Protein AF-A0A0G0RQK6-F1 (afdb_monomer)

Nearest PDB structures (foldseek):
  2o3i-assembly1_A  TM=7.882E-01  e=2.011E-19  Chromobacterium violaceum
  8cht-assembly4_D  TM=9.123E-01  e=1.025E+00  Homo sapiens
  7yny-assembly1_D  TM=4.576E-01  e=9.107E-01  Helicoverpa armigera nucleopolyhedrovirus
  3k5n-assembly1_A  TM=3.500E-01  e=6.015E-01  Escherichia coli
  3k5o-assembly1_A  TM=3.549E-01  e=6.382E-01  Escherichia coli K-12

Structure (mmCIF, N/CA/C/O backbone):
data_AF-A0A0G0RQK6-F1
#
_entry.id   AF-A0A0G0RQK6-F1
#
loop_
_atom_site.group_PDB
_atom_site.id
_atom_site.type_symbol
_atom_site.label_atom_id
_atom_site.label_alt_id
_atom_site.label_comp_id
_atom_site.label_asym_id
_atom_site.label_entity_id
_atom_site.label_seq_id
_atom_site.pdbx_PDB_ins_code
_atom_site.Cartn_x
_atom_site.Cartn_y
_atom_site.Cartn_z
_atom_site.occupancy
_atom_site.B_iso_or_equiv
_atom_site.auth_seq_id
_atom_site.auth_comp_id
_atom_site.auth_asym_id
_atom_site.auth_atom_id
_atom_site.pdbx_PDB_model_num
ATOM 1 N N . MET A 1 1 ? -1.648 -14.298 13.849 1.00 92.31 1 MET A N 1
ATOM 2 C CA . MET A 1 1 ? -0.199 -14.564 13.747 1.00 92.31 1 MET A CA 1
ATOM 3 C C . MET A 1 1 ? 0.581 -13.404 14.350 1.00 92.31 1 MET A C 1
ATOM 5 O O . MET A 1 1 ? 0.310 -12.261 14.011 1.00 92.31 1 MET A O 1
ATOM 9 N N . GLU A 1 2 ? 1.512 -13.675 15.263 1.00 94.88 2 GLU A N 1
ATOM 10 C CA . GLU A 1 2 ? 2.486 -12.667 15.710 1.00 94.88 2 GLU A CA 1
ATOM 11 C C . GLU A 1 2 ? 3.568 -12.489 14.637 1.00 94.88 2 GLU A C 1
ATOM 13 O O . GLU A 1 2 ? 4.073 -13.477 14.106 1.00 94.88 2 GLU A O 1
ATOM 18 N N . LEU A 1 3 ? 3.896 -11.242 14.298 1.00 96.00 3 LEU A N 1
ATOM 19 C CA . LEU A 1 3 ? 4.875 -10.914 13.265 1.00 96.00 3 LEU A CA 1
ATOM 20 C C . LEU A 1 3 ? 6.291 -10.898 13.843 1.00 96.00 3 LEU A C 1
ATOM 22 O O . LEU A 1 3 ? 6.604 -10.145 14.769 1.00 96.00 3 LEU A O 1
ATOM 26 N N . THR A 1 4 ? 7.175 -11.698 13.251 1.00 96.56 4 THR A N 1
ATOM 27 C CA . THR A 1 4 ? 8.600 -11.699 13.582 1.00 96.56 4 THR A CA 1
ATOM 28 C C . THR A 1 4 ? 9.336 -10.553 12.886 1.00 96.56 4 THR A C 1
ATOM 30 O O . THR A 1 4 ? 8.868 -9.965 11.909 1.00 96.56 4 THR A O 1
ATOM 33 N N . LYS A 1 5 ? 10.578 -10.288 13.307 1.00 95.88 5 LYS A N 1
ATOM 34 C CA . LYS A 1 5 ? 11.466 -9.345 12.604 1.00 95.88 5 LYS A CA 1
ATOM 35 C C . LYS A 1 5 ? 11.654 -9.688 11.125 1.00 95.88 5 LYS A C 1
ATOM 37 O O . LYS A 1 5 ? 11.818 -8.776 10.316 1.00 95.88 5 LYS A O 1
ATOM 42 N N . GLN A 1 6 ? 11.659 -10.976 10.775 1.00 96.94 6 GLN A N 1
ATOM 43 C CA . GLN A 1 6 ? 11.811 -11.413 9.388 1.00 96.94 6 GLN A CA 1
ATOM 44 C C . GLN A 1 6 ? 10.545 -11.169 8.575 1.00 96.94 6 GLN A C 1
ATOM 46 O O . GLN A 1 6 ? 10.660 -10.721 7.432 1.00 96.94 6 GLN A O 1
ATOM 51 N N . ASP A 1 7 ? 9.375 -11.379 9.183 1.00 97.69 7 ASP A N 1
ATOM 52 C CA . ASP A 1 7 ? 8.086 -11.072 8.560 1.00 97.69 7 ASP A CA 1
ATOM 53 C C . ASP A 1 7 ? 7.971 -9.577 8.298 1.00 97.69 7 ASP A C 1
ATOM 55 O O . ASP A 1 7 ? 7.599 -9.182 7.206 1.00 97.69 7 ASP A O 1
ATOM 59 N N . LEU A 1 8 ? 8.390 -8.729 9.241 1.00 97.19 8 LEU A N 1
ATOM 60 C CA . LEU A 1 8 ? 8.358 -7.272 9.076 1.00 97.19 8 LEU A CA 1
ATOM 61 C C . LEU A 1 8 ? 9.341 -6.763 8.015 1.00 97.19 8 LEU A C 1
ATOM 63 O O . LEU A 1 8 ? 9.044 -5.798 7.312 1.00 97.19 8 LEU A O 1
ATOM 67 N N . HIS A 1 9 ? 10.508 -7.397 7.868 1.00 97.38 9 HIS A N 1
ATOM 68 C CA . HIS A 1 9 ? 11.417 -7.095 6.759 1.00 97.38 9 HIS A CA 1
ATOM 69 C C . HIS A 1 9 ? 10.790 -7.474 5.413 1.00 97.38 9 HIS A C 1
ATOM 71 O O . HIS A 1 9 ? 10.839 -6.699 4.459 1.00 97.38 9 HIS A O 1
ATOM 77 N N . SER A 1 10 ? 10.204 -8.669 5.327 1.00 98.31 10 SER A N 1
ATOM 78 C CA . SER A 1 10 ? 9.517 -9.126 4.121 1.00 98.31 10 SER A CA 1
ATOM 79 C C . SER A 1 10 ? 8.296 -8.253 3.811 1.00 98.31 10 SER A C 1
ATOM 81 O O . SER A 1 10 ? 8.139 -7.800 2.685 1.00 98.31 10 SER A O 1
ATOM 83 N N . LEU A 1 11 ? 7.484 -7.909 4.808 1.00 98.38 11 LEU A N 1
ATOM 84 C CA . LEU A 1 11 ? 6.360 -6.990 4.664 1.00 98.38 11 LEU A CA 1
ATOM 85 C C . LEU A 1 11 ? 6.826 -5.646 4.101 1.00 98.38 11 LEU A C 1
ATOM 87 O O . LEU A 1 11 ? 6.231 -5.151 3.148 1.00 98.38 11 LEU A O 1
ATOM 91 N N . ALA A 1 12 ? 7.910 -5.076 4.639 1.00 97.75 12 ALA A N 1
ATOM 92 C CA . ALA A 1 12 ? 8.459 -3.819 4.144 1.00 97.75 12 ALA A CA 1
ATOM 93 C C . ALA A 1 12 ? 8.898 -3.915 2.674 1.00 97.75 12 ALA A C 1
ATOM 95 O O . ALA A 1 12 ? 8.596 -3.014 1.895 1.00 97.75 12 ALA A O 1
ATOM 96 N N . LEU A 1 13 ? 9.560 -5.004 2.271 1.00 97.88 13 LEU A N 1
ATOM 97 C CA . LEU A 1 13 ? 9.938 -5.233 0.874 1.00 97.88 13 LEU A CA 1
ATOM 98 C C . LEU A 1 13 ? 8.705 -5.357 -0.029 1.00 97.88 13 LEU A C 1
ATOM 100 O O . LEU A 1 13 ? 8.522 -4.560 -0.947 1.00 97.88 13 LEU A O 1
ATOM 104 N N . GLY A 1 14 ? 7.837 -6.336 0.228 1.00 98.38 14 GLY A N 1
ATOM 105 C CA . GLY A 1 14 ? 6.740 -6.635 -0.688 1.00 98.38 14 GLY A CA 1
ATOM 106 C C . GLY A 1 14 ? 5.698 -5.527 -0.759 1.00 98.38 14 GLY A C 1
ATOM 107 O O . GLY A 1 14 ? 5.263 -5.192 -1.858 1.00 98.38 14 GLY A O 1
ATOM 108 N N . SER A 1 15 ? 5.375 -4.874 0.362 1.00 98.06 15 SER A N 1
ATOM 109 C CA . SER A 1 15 ? 4.479 -3.708 0.341 1.00 98.06 15 SER A CA 1
ATOM 110 C C . SER A 1 15 ? 5.069 -2.536 -0.440 1.00 98.06 15 SER A C 1
ATOM 112 O O . SER A 1 15 ? 4.335 -1.819 -1.106 1.00 98.06 15 SER A O 1
ATOM 114 N N . THR A 1 16 ? 6.392 -2.326 -0.406 1.00 97.75 16 THR A N 1
ATOM 115 C CA . THR A 1 16 ? 7.036 -1.258 -1.196 1.00 97.75 16 THR A CA 1
ATOM 116 C C . THR A 1 16 ? 6.986 -1.571 -2.690 1.00 97.75 16 THR A C 1
ATOM 118 O O . THR A 1 16 ? 6.747 -0.670 -3.490 1.00 97.75 16 THR A O 1
ATOM 121 N N . LEU A 1 17 ? 7.129 -2.844 -3.077 1.00 98.44 17 LEU A N 1
ATOM 122 C CA . LEU A 1 17 ? 6.922 -3.263 -4.466 1.00 98.44 17 LEU A CA 1
ATOM 123 C C . LEU A 1 17 ? 5.472 -3.013 -4.910 1.00 98.44 17 LEU A C 1
ATOM 125 O O . LEU A 1 17 ? 5.238 -2.406 -5.955 1.00 98.44 17 LEU A O 1
ATOM 129 N N . LEU A 1 18 ? 4.504 -3.453 -4.102 1.00 98.31 18 LEU A N 1
ATOM 130 C CA . LEU A 1 18 ? 3.072 -3.351 -4.396 1.00 98.31 18 LEU A CA 1
ATOM 131 C C . LEU A 1 18 ? 2.519 -1.920 -4.318 1.00 98.31 18 LEU A C 1
ATOM 133 O O . LEU A 1 18 ? 1.500 -1.625 -4.937 1.00 98.31 18 LEU A O 1
ATOM 137 N N . ALA A 1 19 ? 3.204 -1.008 -3.628 1.00 96.69 19 ALA A N 1
ATOM 138 C CA . ALA A 1 19 ? 2.826 0.401 -3.556 1.00 96.69 19 ALA A CA 1
ATOM 139 C C . ALA A 1 19 ? 3.055 1.166 -4.874 1.00 96.69 19 ALA A C 1
ATOM 141 O O . ALA A 1 19 ? 2.710 2.339 -4.980 1.00 96.69 19 ALA A O 1
ATOM 142 N N . THR A 1 20 ? 3.618 0.541 -5.917 1.00 95.94 20 THR A N 1
ATOM 143 C CA . THR A 1 20 ? 3.761 1.151 -7.257 1.00 95.94 20 THR A CA 1
ATOM 144 C C . THR A 1 20 ? 4.470 2.510 -7.237 1.00 95.94 20 THR A C 1
ATOM 146 O O . THR A 1 20 ? 4.095 3.436 -7.947 1.00 95.94 20 THR A O 1
ATOM 149 N N . GLY A 1 21 ? 5.486 2.655 -6.386 1.00 92.44 21 GLY A N 1
ATOM 150 C CA . GLY A 1 21 ? 6.226 3.905 -6.217 1.00 92.44 21 GLY A CA 1
ATOM 151 C C . GLY A 1 21 ? 5.576 4.941 -5.290 1.00 92.44 21 GLY A C 1
ATOM 152 O O . GLY A 1 21 ? 6.200 5.979 -5.088 1.00 92.44 21 GLY A O 1
ATOM 153 N N . GLY A 1 22 ? 4.389 4.676 -4.735 1.00 91.44 22 GLY A N 1
ATOM 154 C CA . GLY A 1 22 ? 3.773 5.459 -3.659 1.00 91.44 22 GLY A CA 1
ATOM 155 C C . GLY A 1 22 ? 4.101 4.919 -2.258 1.00 91.44 22 GLY A C 1
ATOM 156 O O . GLY A 1 22 ? 4.960 4.047 -2.091 1.00 91.44 22 GLY A O 1
ATOM 157 N N . GLY A 1 23 ? 3.384 5.408 -1.242 1.00 89.94 23 GLY A N 1
ATOM 158 C CA . GLY A 1 23 ? 3.571 5.010 0.159 1.00 89.94 23 GLY A CA 1
ATOM 159 C C . GLY A 1 23 ? 4.898 5.486 0.771 1.00 89.94 23 GLY A C 1
ATOM 160 O O . GLY A 1 23 ? 5.391 6.571 0.467 1.00 89.94 23 GLY A O 1
ATOM 161 N N . PHE A 1 24 ? 5.470 4.693 1.685 1.00 90.38 24 PHE A N 1
ATOM 162 C CA . PHE A 1 24 ? 6.792 4.965 2.270 1.00 90.38 24 PHE A CA 1
ATOM 163 C C . PHE A 1 24 ? 7.917 4.190 1.560 1.00 90.38 24 PHE A C 1
ATOM 165 O O . PHE A 1 24 ? 7.745 2.994 1.297 1.00 90.38 24 PHE A O 1
ATOM 172 N N . PRO A 1 25 ? 9.101 4.807 1.351 1.00 92.75 25 PRO A N 1
ATOM 173 C CA . PRO A 1 25 ? 10.296 4.107 0.880 1.00 92.75 25 PRO A CA 1
ATOM 174 C C . PRO A 1 25 ? 10.721 2.959 1.800 1.00 92.75 25 PRO A C 1
ATOM 176 O O . PRO A 1 25 ? 10.567 3.053 3.026 1.00 92.75 25 PRO A O 1
ATOM 179 N N . PHE A 1 26 ? 11.323 1.917 1.215 1.00 94.56 26 PHE A N 1
ATOM 180 C CA . PHE A 1 26 ? 11.664 0.667 1.902 1.00 94.56 26 PHE A CA 1
ATOM 181 C C . PHE A 1 26 ? 12.439 0.886 3.206 1.00 94.56 26 PHE A C 1
ATOM 183 O O . PHE A 1 26 ? 12.000 0.403 4.245 1.00 94.56 26 PHE A O 1
ATOM 190 N N . GLU A 1 27 ? 13.539 1.644 3.185 1.00 93.25 27 GLU A N 1
ATOM 191 C CA . GLU A 1 27 ? 14.396 1.827 4.368 1.00 93.25 27 GLU A CA 1
ATOM 192 C C . GLU A 1 27 ? 13.642 2.492 5.527 1.00 93.25 27 GLU A C 1
ATOM 194 O O . GLU A 1 27 ? 13.649 2.004 6.659 1.00 93.25 27 GLU A O 1
ATOM 199 N N . SER A 1 28 ? 12.906 3.569 5.231 1.00 90.62 28 SER A N 1
ATOM 200 C CA . SER A 1 28 ? 12.100 4.280 6.232 1.00 90.62 28 SER A CA 1
ATOM 201 C C . SER A 1 28 ? 10.984 3.402 6.809 1.00 90.62 28 SER A C 1
ATOM 203 O O . SER A 1 28 ? 10.707 3.436 8.011 1.00 90.62 28 SER A O 1
ATOM 205 N N . LYS A 1 29 ? 10.369 2.569 5.961 1.00 91.62 29 LYS A N 1
ATOM 206 C CA . LYS A 1 29 ? 9.345 1.600 6.345 1.00 91.62 29 LYS A CA 1
ATOM 207 C C . LYS A 1 29 ? 9.926 0.512 7.237 1.00 91.62 29 LYS A C 1
ATOM 209 O O . LYS A 1 29 ? 9.445 0.279 8.343 1.00 91.62 29 LYS A O 1
ATOM 214 N N . HIS A 1 30 ? 11.007 -0.108 6.784 1.00 94.94 30 HIS A N 1
ATOM 215 C CA . HIS A 1 30 ? 11.666 -1.192 7.484 1.00 94.94 30 HIS A CA 1
ATOM 216 C C . HIS A 1 30 ? 12.155 -0.759 8.868 1.00 94.94 30 HIS A C 1
ATOM 218 O O . HIS A 1 30 ? 11.833 -1.423 9.856 1.00 94.94 30 HIS A O 1
ATOM 224 N N . GLN A 1 31 ? 12.863 0.372 8.964 1.00 93.19 31 GLN A N 1
ATOM 225 C CA . GLN A 1 31 ? 13.358 0.883 10.242 1.00 93.19 31 GLN A CA 1
ATOM 226 C C . GLN A 1 31 ? 12.217 1.071 11.248 1.00 93.19 31 GLN A C 1
ATOM 228 O O . GLN A 1 31 ? 12.315 0.613 12.389 1.00 93.19 31 GLN A O 1
ATOM 233 N N . LYS A 1 32 ? 11.119 1.700 10.817 1.00 91.50 32 LYS A N 1
ATOM 234 C CA . LYS A 1 32 ? 9.978 1.992 11.685 1.00 91.50 32 LYS A CA 1
ATOM 235 C C . LYS A 1 32 ? 9.287 0.722 12.184 1.00 91.50 32 LYS A C 1
ATOM 237 O O . LYS A 1 32 ? 9.045 0.597 13.384 1.00 91.50 32 LYS A O 1
ATOM 242 N N . LEU A 1 33 ? 9.028 -0.248 11.305 1.00 93.50 33 LEU A N 1
ATOM 243 C CA . LEU A 1 33 ? 8.436 -1.531 11.703 1.00 93.50 33 LEU A CA 1
ATOM 244 C C . LEU A 1 33 ? 9.333 -2.295 12.691 1.00 93.50 33 LEU A C 1
ATOM 246 O O . LEU A 1 33 ? 8.839 -2.866 13.664 1.00 93.50 33 LEU A O 1
ATOM 250 N N . GLN A 1 34 ? 10.656 -2.274 12.490 1.00 93.31 34 GLN A N 1
ATOM 251 C CA . GLN A 1 34 ? 11.601 -2.899 13.422 1.00 93.31 34 GLN A CA 1
ATOM 252 C C . GLN A 1 34 ? 11.629 -2.195 14.782 1.00 93.31 34 GLN A C 1
ATOM 254 O O . GLN A 1 34 ? 11.750 -2.858 15.810 1.00 93.31 34 GLN A O 1
ATOM 259 N N . GLU A 1 35 ? 11.530 -0.864 14.816 1.00 92.56 35 GLU A N 1
ATOM 260 C CA . GLU A 1 35 ? 11.423 -0.103 16.066 1.00 92.56 35 GLU A CA 1
ATOM 261 C C . GLU A 1 35 ? 10.156 -0.463 16.844 1.00 92.56 35 GLU A C 1
ATOM 263 O O . GLU A 1 35 ? 10.236 -0.711 18.048 1.00 92.56 35 GLU A O 1
ATOM 268 N N . LEU A 1 36 ? 9.017 -0.567 16.160 1.00 91.00 36 LEU A N 1
ATOM 269 C CA . LEU A 1 36 ? 7.743 -0.948 16.769 1.00 91.00 36 LEU A CA 1
ATOM 270 C C . LEU A 1 36 ? 7.789 -2.340 17.405 1.00 91.00 36 LEU A C 1
ATOM 272 O O . LEU A 1 36 ? 7.347 -2.519 18.542 1.00 91.00 36 LEU A O 1
ATOM 276 N N . ASN A 1 37 ? 8.393 -3.302 16.708 1.00 91.75 37 ASN A N 1
ATOM 277 C CA . ASN A 1 37 ? 8.490 -4.685 17.165 1.00 91.75 37 ASN A CA 1
ATOM 278 C C . ASN A 1 37 ? 9.485 -4.906 18.316 1.00 91.75 37 ASN A C 1
ATOM 280 O O . ASN A 1 37 ? 9.415 -5.925 18.994 1.00 91.75 37 ASN A O 1
ATOM 284 N N . LYS A 1 38 ? 10.407 -3.969 18.584 1.00 89.06 38 LYS A N 1
ATOM 285 C CA . LYS A 1 38 ? 11.311 -4.075 19.749 1.00 89.06 38 LYS A CA 1
ATOM 286 C C . LYS A 1 38 ? 10.563 -4.015 21.077 1.00 89.06 38 LYS A C 1
ATOM 288 O O . LYS A 1 38 ? 11.017 -4.618 22.043 1.00 89.06 38 LYS A O 1
ATOM 293 N N . ASN A 1 39 ? 9.468 -3.259 21.115 1.00 82.19 39 ASN A N 1
ATOM 294 C CA . ASN A 1 39 ? 8.760 -2.938 22.350 1.00 82.19 39 ASN A CA 1
ATOM 295 C C . ASN A 1 39 ? 7.362 -3.564 22.416 1.00 82.19 39 ASN A C 1
ATOM 297 O O . ASN A 1 39 ? 6.769 -3.556 23.489 1.00 82.19 39 ASN A O 1
ATOM 301 N N . ASN A 1 40 ? 6.836 -4.084 21.301 1.00 88.06 40 ASN A N 1
ATOM 302 C CA . ASN A 1 40 ? 5.470 -4.594 21.214 1.00 88.06 40 ASN A CA 1
ATOM 303 C C . ASN A 1 40 ? 5.384 -5.822 20.300 1.00 88.06 40 ASN A C 1
ATOM 305 O O . ASN A 1 40 ? 6.018 -5.867 19.24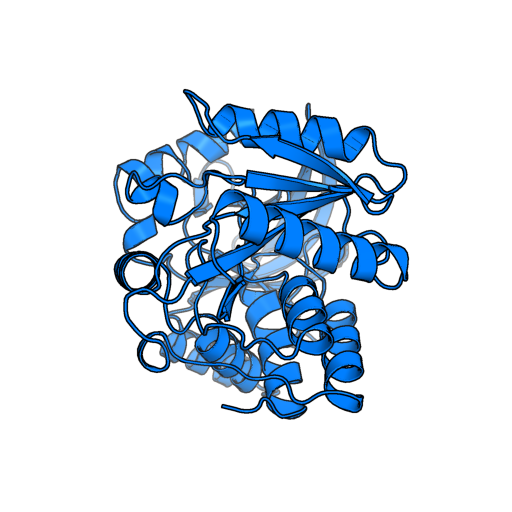1 1.00 88.06 40 ASN A O 1
ATOM 309 N N . SER A 1 41 ? 4.528 -6.772 20.668 1.00 89.38 41 SER A N 1
ATOM 310 C CA . SER A 1 41 ? 4.090 -7.833 19.762 1.00 89.38 41 SER A CA 1
ATOM 311 C C . SER A 1 41 ? 3.093 -7.249 18.762 1.00 89.38 41 SER A C 1
ATOM 313 O O . SER A 1 41 ? 2.100 -6.631 19.142 1.00 89.38 41 SER A O 1
ATOM 315 N N . LEU A 1 42 ? 3.381 -7.403 17.469 1.00 94.00 42 LEU A N 1
ATOM 316 C CA . LEU A 1 42 ? 2.494 -6.963 16.394 1.00 94.00 42 LEU A CA 1
ATOM 317 C C . LEU A 1 42 ? 1.726 -8.176 15.879 1.00 94.00 42 LEU A C 1
ATOM 319 O O . LEU A 1 42 ? 2.333 -9.180 15.505 1.00 94.00 42 LEU A O 1
ATOM 323 N N . HIS A 1 43 ? 0.401 -8.081 15.859 1.00 95.31 43 HIS A N 1
ATOM 324 C CA . HIS A 1 43 ? -0.467 -9.199 15.512 1.00 95.31 43 HIS A CA 1
ATOM 325 C C . HIS A 1 43 ? -1.216 -8.933 14.212 1.00 95.31 43 HIS A C 1
ATOM 327 O O . HIS A 1 43 ? -1.871 -7.904 14.061 1.00 95.31 43 HIS A O 1
ATOM 333 N N . LEU A 1 44 ? -1.136 -9.905 13.310 1.00 97.00 44 LEU A N 1
ATOM 334 C CA . LEU A 1 44 ? -1.928 -9.995 12.094 1.00 97.00 44 LEU A CA 1
ATOM 335 C C . LEU A 1 44 ? -3.050 -11.022 12.303 1.00 97.00 44 LEU A C 1
ATOM 337 O O . LEU A 1 44 ? -2.760 -12.138 12.737 1.00 97.00 44 LEU A O 1
ATOM 341 N N . ILE A 1 45 ? -4.304 -10.682 12.019 1.00 98.00 45 ILE A N 1
ATOM 342 C CA . ILE A 1 45 ? -5.460 -11.584 12.181 1.00 98.00 45 ILE A CA 1
ATOM 343 C C . ILE A 1 45 ? -6.222 -11.765 10.869 1.00 98.00 45 ILE A C 1
ATOM 345 O O . ILE A 1 45 ? -6.186 -10.903 9.993 1.00 98.00 45 ILE A O 1
ATOM 349 N N . SER A 1 46 ? -6.932 -12.881 10.740 1.00 96.88 46 SER A N 1
ATOM 350 C CA . SER A 1 46 ? -7.876 -13.126 9.652 1.00 96.88 46 SER A CA 1
ATOM 351 C C . SER A 1 46 ? -9.239 -12.505 9.966 1.00 96.88 46 SER A C 1
ATOM 353 O O . SER A 1 46 ? -9.606 -12.318 11.124 1.00 96.88 46 SER A O 1
ATOM 355 N N . THR A 1 47 ? -10.056 -12.271 8.936 1.00 93.44 47 THR A N 1
ATOM 356 C CA . THR A 1 47 ? -11.462 -11.857 9.115 1.00 93.44 47 THR A CA 1
ATOM 357 C C . THR A 1 47 ? -12.295 -12.870 9.900 1.00 93.44 47 THR A C 1
ATOM 359 O O . THR A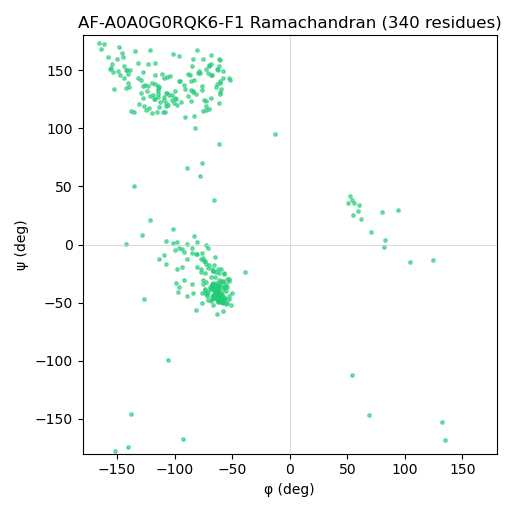 1 47 ? -13.326 -12.503 10.450 1.00 93.44 47 THR A O 1
ATOM 362 N N . ASN A 1 48 ? -11.862 -14.133 9.965 1.00 94.88 48 ASN A N 1
ATOM 363 C CA . ASN A 1 48 ? -12.536 -15.188 10.724 1.00 94.88 48 ASN A CA 1
ATOM 364 C C . ASN A 1 48 ? -12.201 -15.186 12.226 1.00 94.88 48 ASN A C 1
ATOM 366 O O . ASN A 1 48 ? -12.815 -15.947 12.968 1.00 94.88 48 ASN A O 1
ATOM 370 N N . ASP A 1 49 ? -11.242 -14.366 12.666 1.00 96.62 49 ASP A N 1
ATOM 371 C CA . ASP A 1 49 ? -10.838 -14.279 14.076 1.00 96.62 49 ASP A CA 1
ATOM 372 C C . ASP A 1 49 ? -11.734 -13.319 14.890 1.00 96.62 49 ASP A C 1
ATOM 374 O O . ASP A 1 49 ? -11.550 -13.178 16.098 1.00 96.62 49 ASP A O 1
ATOM 378 N N . LEU A 1 50 ? -12.693 -12.653 14.235 1.00 96.75 50 LEU A N 1
ATOM 379 C CA . LEU A 1 50 ? -13.614 -11.674 14.818 1.00 96.75 50 LEU A CA 1
ATOM 380 C C . LEU A 1 50 ? -15.072 -12.143 14.714 1.00 96.75 50 LEU A C 1
ATOM 382 O O . LEU A 1 50 ? -15.427 -12.930 13.835 1.00 96.75 50 LEU A O 1
ATOM 386 N N . CYS A 1 51 ? -15.923 -11.632 15.602 1.00 96.94 51 CYS A N 1
ATOM 387 C CA . CYS A 1 51 ? -17.369 -11.853 15.562 1.00 96.94 51 CYS A CA 1
ATOM 388 C C . CYS A 1 51 ? -18.019 -10.938 14.516 1.00 96.94 51 CYS A C 1
ATOM 390 O O . CYS A 1 51 ? -17.555 -9.822 14.331 1.00 96.94 51 CYS A O 1
ATOM 392 N N . ASP A 1 52 ? -19.121 -11.352 13.881 1.00 94.69 52 ASP A N 1
ATOM 393 C CA . ASP A 1 52 ? -19.717 -10.642 12.729 1.00 94.69 52 ASP A CA 1
ATOM 394 C C . ASP A 1 52 ? -20.009 -9.141 12.951 1.00 94.69 52 ASP A C 1
ATOM 396 O O . ASP A 1 52 ? -19.938 -8.362 11.994 1.00 94.69 52 ASP A O 1
ATOM 400 N N . ASP A 1 53 ? -20.297 -8.733 14.191 1.00 96.50 53 ASP A N 1
ATOM 401 C CA . ASP A 1 53 ? -20.602 -7.348 14.589 1.00 96.50 53 ASP A CA 1
ATOM 402 C C . ASP A 1 53 ? -19.403 -6.587 15.190 1.00 96.50 53 ASP A C 1
ATOM 404 O O . ASP A 1 53 ? -19.537 -5.427 15.589 1.00 96.50 53 ASP A O 1
ATOM 408 N N . ASP A 1 54 ? -18.224 -7.213 15.261 1.00 98.19 54 ASP A N 1
ATOM 409 C CA . ASP A 1 54 ? -16.992 -6.528 15.651 1.00 98.19 54 ASP A CA 1
ATOM 410 C C . ASP A 1 54 ? -16.647 -5.457 14.615 1.00 98.19 54 ASP A C 1
ATOM 412 O O . ASP A 1 54 ? -16.705 -5.687 13.403 1.00 98.19 54 ASP A O 1
ATOM 416 N N . LEU A 1 55 ? -16.267 -4.274 15.096 1.00 98.31 55 LEU A N 1
ATOM 417 C CA . LEU A 1 55 ? -15.982 -3.135 14.239 1.00 98.31 55 LEU A CA 1
ATOM 418 C C . LEU A 1 55 ? -14.510 -3.077 13.858 1.00 98.31 55 LEU A C 1
ATOM 420 O O . LEU A 1 55 ? -13.609 -3.209 14.688 1.00 98.31 55 LEU A O 1
ATOM 424 N N . VAL A 1 56 ? -14.274 -2.784 12.589 1.00 98.25 56 VAL A N 1
ATOM 425 C CA . VAL A 1 56 ? -12.956 -2.496 12.037 1.00 98.25 56 VAL A CA 1
ATOM 426 C C . VAL A 1 56 ? -12.900 -1.027 11.649 1.00 98.25 56 VAL A C 1
ATOM 428 O O . VAL A 1 56 ? -13.910 -0.460 11.239 1.00 98.25 56 VAL A O 1
ATOM 431 N N . CYS A 1 57 ? -11.729 -0.408 11.771 1.00 98.31 57 CYS A N 1
ATOM 432 C CA . CYS A 1 57 ? -11.483 0.942 11.269 1.00 98.31 57 CYS A CA 1
ATOM 433 C C . CYS A 1 57 ? -10.293 0.939 10.318 1.00 98.31 57 CYS A C 1
ATOM 435 O O . CYS A 1 57 ? -9.225 0.414 10.652 1.00 98.31 57 CYS A O 1
ATOM 437 N N . ALA A 1 58 ? -10.468 1.565 9.159 1.00 97.38 58 ALA A N 1
ATOM 438 C CA . ALA A 1 58 ? -9.369 1.841 8.259 1.00 97.38 58 ALA A CA 1
ATOM 439 C C . ALA A 1 58 ? -8.583 3.065 8.715 1.00 97.38 58 ALA A C 1
ATOM 441 O O . ALA A 1 58 ? -9.157 4.009 9.269 1.00 97.38 58 ALA A O 1
ATOM 442 N N . ILE A 1 59 ? -7.276 3.050 8.459 1.00 95.06 59 ILE A N 1
ATOM 443 C CA . ILE A 1 59 ? -6.407 4.206 8.683 1.00 95.06 59 ILE A CA 1
ATOM 444 C C . ILE A 1 59 ? -5.590 4.466 7.426 1.00 95.06 59 ILE A C 1
ATOM 446 O O . ILE A 1 59 ? -4.948 3.561 6.885 1.00 95.06 59 ILE A O 1
ATOM 450 N N . SER A 1 60 ? -5.593 5.720 6.994 1.00 91.31 60 SER A N 1
ATOM 451 C CA . SER A 1 60 ? -4.752 6.231 5.918 1.00 91.31 60 SER A CA 1
ATOM 452 C C . SER A 1 60 ? -4.245 7.638 6.248 1.00 91.31 60 SER A C 1
ATOM 454 O O . SER A 1 60 ? -4.424 8.151 7.359 1.00 91.31 60 SER A O 1
ATOM 456 N N . GLY A 1 61 ? -3.555 8.268 5.302 1.00 88.38 61 GLY A N 1
ATOM 457 C CA . GLY A 1 61 ? -3.085 9.636 5.456 1.00 88.38 61 GLY A CA 1
ATOM 458 C C . GLY A 1 61 ? -2.918 10.318 4.110 1.00 88.38 61 GLY A C 1
ATOM 459 O O . GLY A 1 61 ? -2.581 9.686 3.116 1.00 88.38 61 GLY A O 1
ATOM 460 N N . ILE A 1 62 ? -3.132 11.629 4.096 1.00 85.19 62 ILE A N 1
ATOM 461 C CA . ILE A 1 62 ? -2.844 12.485 2.946 1.00 85.19 62 ILE A CA 1
ATOM 462 C C . ILE A 1 62 ? -1.779 13.483 3.359 1.00 85.19 62 ILE A C 1
ATOM 464 O O . ILE A 1 62 ? -1.856 14.067 4.440 1.00 85.19 62 ILE A O 1
ATOM 468 N N . GLY A 1 63 ? -0.822 13.728 2.469 1.00 76.81 63 GLY A N 1
ATOM 469 C CA . GLY A 1 63 ? 0.175 14.771 2.647 1.00 76.81 63 GLY A CA 1
ATOM 470 C C . GLY A 1 63 ? 1.577 14.315 2.309 1.00 76.81 63 GLY A C 1
ATOM 471 O O . GLY A 1 63 ? 1.786 13.254 1.724 1.00 76.81 63 GLY A O 1
ATOM 472 N N . SER A 1 64 ? 2.555 15.137 2.681 1.00 63.66 64 SER A N 1
ATOM 473 C CA . SER A 1 64 ? 3.943 14.698 2.595 1.00 63.66 64 SER A CA 1
ATOM 474 C C . SER A 1 64 ? 4.184 13.587 3.618 1.00 63.66 64 SER A C 1
ATOM 476 O O . SER A 1 64 ? 3.634 13.632 4.721 1.00 63.66 64 SER A O 1
ATOM 478 N N . ALA A 1 65 ? 5.040 12.618 3.289 1.00 50.62 65 ALA A N 1
ATOM 479 C CA . ALA A 1 65 ? 5.571 11.616 4.219 1.00 50.62 65 ALA A CA 1
ATOM 480 C C . ALA A 1 65 ? 6.481 12.252 5.305 1.00 50.62 65 ALA A C 1
ATOM 482 O O . ALA A 1 65 ? 7.540 11.727 5.646 1.00 50.62 65 ALA A O 1
ATOM 483 N N . GLY A 1 66 ? 6.110 13.441 5.791 1.00 46.84 66 GLY A N 1
ATOM 484 C CA . GLY A 1 66 ? 6.810 14.234 6.779 1.00 46.84 66 GLY A CA 1
ATOM 485 C C . GLY A 1 66 ? 6.935 13.468 8.088 1.00 46.84 66 GLY A C 1
ATOM 486 O O . GLY A 1 66 ? 5.974 12.878 8.572 1.00 46.84 66 GLY A O 1
ATOM 487 N N . ASN A 1 67 ? 8.163 13.473 8.600 1.00 51.44 67 ASN A N 1
ATOM 488 C CA . ASN A 1 67 ? 8.672 12.825 9.803 1.00 51.44 67 ASN A CA 1
ATOM 489 C C . ASN A 1 67 ? 7.598 12.269 10.771 1.00 51.44 67 ASN A C 1
ATOM 491 O O . ASN A 1 67 ? 7.102 12.980 11.644 1.00 51.44 67 ASN A O 1
ATOM 495 N N . THR A 1 68 ? 7.278 10.976 10.644 1.00 53.75 68 THR A N 1
ATOM 496 C CA . THR A 1 68 ? 6.319 10.257 11.511 1.00 53.75 68 THR A CA 1
ATOM 497 C C . THR A 1 68 ? 6.868 9.981 12.919 1.00 53.75 68 THR A C 1
ATOM 499 O O . THR A 1 68 ? 6.177 9.414 13.762 1.00 53.75 68 THR A O 1
ATOM 502 N N . GLN A 1 69 ? 8.110 10.385 13.212 1.00 53.50 69 GLN A N 1
ATOM 503 C CA . GLN A 1 69 ? 8.733 10.276 14.533 1.00 53.50 69 GLN A CA 1
ATOM 504 C C . GLN A 1 69 ? 8.450 11.522 15.388 1.00 53.50 69 GLN A C 1
ATOM 506 O O . GLN A 1 69 ? 9.351 12.295 15.712 1.00 53.50 69 GLN A O 1
ATOM 511 N N . ASN A 1 70 ? 7.186 11.743 15.751 1.00 66.44 70 ASN A N 1
ATOM 512 C CA . ASN A 1 70 ? 6.789 12.848 16.627 1.00 66.44 70 ASN A CA 1
ATOM 513 C C . ASN A 1 70 ? 5.709 12.382 17.617 1.00 66.44 70 ASN A C 1
ATOM 515 O O . ASN A 1 70 ? 4.750 11.746 17.205 1.00 66.44 70 ASN A O 1
ATOM 519 N N . LEU A 1 71 ? 5.819 12.736 18.905 1.00 62.59 71 LEU A N 1
ATOM 520 C CA . LEU A 1 71 ? 4.795 12.462 19.934 1.00 62.59 71 LEU A CA 1
ATOM 521 C C . LEU A 1 71 ? 3.397 12.956 19.529 1.00 62.59 71 LEU A C 1
ATOM 523 O O . LEU A 1 71 ? 2.383 12.358 19.886 1.00 62.59 71 LEU A O 1
ATOM 527 N N . ASN A 1 72 ? 3.355 14.034 18.753 1.00 78.00 72 ASN A N 1
ATOM 528 C CA . ASN A 1 72 ? 2.140 14.587 18.171 1.00 78.00 72 ASN A CA 1
ATOM 529 C C . ASN A 1 72 ? 1.428 13.603 17.221 1.00 78.00 72 ASN A C 1
ATOM 531 O O . ASN A 1 72 ? 0.204 13.618 17.117 1.00 78.00 72 ASN A O 1
ATOM 535 N N . PHE A 1 73 ? 2.180 12.722 16.558 1.00 84.81 73 PHE A N 1
ATOM 536 C CA . PHE A 1 73 ? 1.649 11.688 15.671 1.00 84.81 73 PHE A CA 1
ATOM 537 C C . PHE A 1 73 ? 0.870 10.625 16.451 1.00 84.81 73 PHE A C 1
ATOM 539 O O . PHE A 1 73 ? -0.286 10.355 16.132 1.00 84.81 73 PHE A O 1
ATOM 546 N N . ASP A 1 74 ? 1.453 10.101 17.531 1.00 89.12 74 ASP A N 1
ATOM 547 C CA . ASP A 1 74 ? 0.804 9.111 18.400 1.00 89.12 74 ASP A CA 1
ATOM 548 C C . ASP A 1 74 ? -0.494 9.663 19.003 1.00 89.12 74 ASP A C 1
ATOM 550 O O . ASP A 1 74 ? -1.527 8.991 19.023 1.00 89.12 74 ASP A O 1
ATOM 554 N N . GLN A 1 75 ? -0.459 10.914 19.475 1.00 91.50 75 GLN A N 1
ATOM 555 C CA . GLN A 1 75 ? -1.637 11.579 20.034 1.00 91.50 75 GLN A CA 1
ATOM 556 C C . GLN A 1 75 ? -2.735 11.765 18.986 1.00 91.50 75 GLN A C 1
ATOM 558 O O . GLN A 1 75 ? -3.902 11.510 19.286 1.00 91.50 75 GLN A O 1
ATOM 563 N N . ALA A 1 76 ? -2.373 12.162 17.763 1.00 92.88 76 ALA A N 1
ATOM 564 C CA . ALA A 1 76 ? -3.317 12.305 16.662 1.00 92.88 76 ALA A CA 1
ATOM 565 C C . ALA A 1 76 ? -3.950 10.959 16.273 1.00 92.88 76 ALA A C 1
ATOM 567 O O . ALA A 1 76 ? -5.164 10.894 16.071 1.00 92.88 76 ALA A O 1
ATOM 568 N N . LEU A 1 77 ? -3.166 9.874 16.246 1.00 94.12 77 LEU A N 1
ATOM 569 C CA . LEU A 1 77 ? -3.689 8.538 15.960 1.00 94.12 77 LEU A CA 1
ATOM 570 C C . LEU A 1 77 ? -4.710 8.080 17.014 1.00 94.12 77 LEU A C 1
ATOM 572 O O . LEU A 1 77 ? -5.809 7.636 16.682 1.00 94.12 77 LEU A O 1
ATOM 576 N N . ILE A 1 78 ? -4.368 8.223 18.297 1.00 95.62 78 ILE A N 1
ATOM 577 C CA . ILE A 1 78 ? -5.256 7.843 19.404 1.00 95.62 78 ILE A CA 1
ATOM 578 C C . ILE A 1 78 ? -6.517 8.717 19.414 1.00 95.62 78 ILE A C 1
ATOM 580 O O . ILE A 1 78 ? -7.612 8.212 19.668 1.00 95.62 78 ILE A O 1
ATOM 584 N N . ALA A 1 79 ? -6.380 10.020 19.149 1.00 96.00 79 ALA A N 1
ATOM 585 C CA . ALA A 1 79 ? -7.511 10.939 19.077 1.00 96.00 79 ALA A CA 1
ATOM 586 C C . ALA A 1 79 ? -8.482 10.546 17.957 1.00 96.00 79 ALA A C 1
ATOM 588 O O . ALA A 1 79 ? -9.678 10.438 18.215 1.00 96.00 79 ALA A O 1
ATOM 589 N N . GLY A 1 80 ? -7.976 10.254 16.756 1.00 96.94 80 GLY A N 1
ATOM 590 C CA . GLY A 1 80 ? -8.813 9.872 15.620 1.00 96.94 80 GLY A CA 1
ATOM 591 C C . GLY A 1 80 ? -9.598 8.589 15.852 1.00 96.94 80 GLY A C 1
ATOM 592 O O . GLY A 1 80 ? -10.808 8.572 15.624 1.00 96.94 80 GLY A O 1
ATOM 593 N N . LEU A 1 81 ? -8.958 7.555 16.410 1.00 97.75 81 LEU A N 1
ATOM 594 C CA . LEU A 1 81 ? -9.658 6.315 16.748 1.00 97.75 81 LEU A CA 1
ATOM 595 C C . LEU A 1 81 ? -10.726 6.538 17.825 1.00 97.75 81 LEU A C 1
ATOM 597 O O . LEU A 1 81 ? -11.844 6.047 17.694 1.00 97.75 81 LEU A O 1
ATOM 601 N N . LYS A 1 82 ? -10.421 7.320 18.870 1.00 97.62 82 LYS A N 1
ATOM 602 C CA . LYS A 1 82 ? -11.403 7.660 19.913 1.00 97.62 82 LYS A CA 1
ATOM 603 C C . LYS A 1 82 ? -12.589 8.441 19.354 1.00 97.62 82 LYS A C 1
ATOM 605 O O . LYS A 1 82 ? -13.722 8.161 19.735 1.00 97.62 82 LYS A O 1
ATOM 610 N N . THR A 1 83 ? -12.346 9.396 18.459 1.00 98.06 83 THR A N 1
ATOM 611 C CA . THR A 1 83 ? -13.418 10.135 17.786 1.00 98.06 83 THR A CA 1
ATOM 612 C C . THR A 1 83 ? -14.268 9.199 16.934 1.00 98.06 83 THR A C 1
ATOM 614 O O . THR A 1 83 ? -15.488 9.247 17.046 1.00 98.06 83 THR A O 1
ATOM 617 N N . MET A 1 84 ? -13.649 8.306 16.155 1.00 98.25 84 MET A N 1
ATOM 618 C CA . MET A 1 84 ? -14.371 7.300 15.370 1.00 98.25 84 MET A CA 1
ATOM 619 C C . MET A 1 84 ? -15.251 6.413 16.263 1.00 98.25 84 MET A C 1
ATOM 621 O O . MET A 1 84 ? -16.446 6.287 16.019 1.00 98.25 84 MET A O 1
ATOM 625 N N . GLN A 1 85 ? -14.701 5.870 17.352 1.00 98.19 85 GLN A N 1
ATOM 626 C CA . GLN A 1 85 ? -15.464 5.077 18.324 1.00 98.19 85 GLN A CA 1
ATOM 627 C C . GLN A 1 85 ? -16.633 5.857 18.936 1.00 98.19 85 GLN A C 1
ATOM 629 O O . GLN A 1 85 ? -17.713 5.305 19.129 1.00 98.19 85 GLN A O 1
ATOM 634 N N . GLY A 1 86 ? -16.438 7.148 19.225 1.00 98.00 86 GLY A N 1
ATOM 635 C CA . GLY A 1 86 ? -17.496 8.022 19.730 1.00 98.00 86 GLY A CA 1
ATOM 636 C C . GLY A 1 86 ? -18.639 8.220 18.732 1.00 98.00 86 GLY A C 1
ATOM 637 O O . GLY A 1 86 ? -19.796 8.221 19.141 1.00 98.00 86 GLY A O 1
ATOM 638 N N . LEU A 1 87 ? -18.327 8.342 17.438 1.00 97.56 87 LEU A N 1
ATOM 639 C CA . LEU A 1 87 ? -19.326 8.454 16.368 1.00 97.56 87 LEU A CA 1
ATOM 640 C C . LEU A 1 87 ? -20.097 7.146 16.157 1.00 97.56 87 LEU A C 1
ATOM 642 O O . LEU A 1 87 ? -21.299 7.179 15.915 1.00 97.56 87 LEU A O 1
ATOM 646 N N . LEU A 1 88 ? -19.412 6.005 16.262 1.00 96.88 88 LEU A N 1
ATOM 647 C CA . LEU A 1 88 ? -20.013 4.680 16.079 1.00 96.88 88 LEU A CA 1
ATOM 648 C C . LEU A 1 88 ? -20.754 4.181 17.329 1.00 96.88 88 LEU A C 1
ATOM 650 O O . LEU A 1 88 ? -21.577 3.276 17.234 1.00 96.88 88 LEU A O 1
ATOM 654 N N . GLY A 1 89 ? -20.462 4.741 18.507 1.00 97.62 89 GLY A N 1
ATOM 655 C CA . GLY A 1 89 ? -21.030 4.298 19.783 1.00 97.62 89 GLY A CA 1
ATOM 656 C C . GLY A 1 89 ? -20.512 2.935 20.266 1.00 97.62 89 GLY A C 1
ATOM 657 O O . GLY A 1 89 ? -21.051 2.386 21.226 1.00 97.62 89 GLY A O 1
ATOM 658 N N . GLN A 1 90 ? -19.471 2.393 19.630 1.00 97.25 90 GLN A N 1
ATOM 659 C CA . GLN A 1 90 ? -18.879 1.087 19.923 1.00 97.25 90 GLN A CA 1
ATOM 660 C C . GLN A 1 90 ? -17.356 1.149 19.740 1.00 97.25 90 GLN A C 1
ATOM 662 O O . GLN A 1 90 ? -16.823 1.977 18.999 1.00 97.25 90 GLN A O 1
ATOM 667 N N . ASN A 1 91 ? -16.639 0.284 20.458 1.00 98.12 91 ASN A N 1
ATOM 668 C CA . ASN A 1 91 ? -15.189 0.179 20.336 1.00 98.12 91 ASN A CA 1
ATOM 669 C C . ASN A 1 91 ? -14.789 -0.453 18.998 1.00 98.12 91 ASN A C 1
ATOM 671 O O . ASN A 1 91 ? -15.481 -1.332 18.498 1.00 98.12 91 ASN A O 1
ATOM 675 N N . ILE A 1 92 ? -13.644 -0.030 18.459 1.00 98.50 92 ILE A N 1
ATOM 676 C CA . ILE A 1 92 ? -13.018 -0.694 17.317 1.00 98.50 92 ILE A CA 1
ATOM 677 C C . ILE A 1 92 ? -12.242 -1.907 17.833 1.00 98.50 92 ILE A C 1
ATOM 679 O O . ILE A 1 92 ? -11.447 -1.791 18.767 1.00 98.50 92 ILE A O 1
ATOM 683 N N . ASN A 1 93 ? -12.476 -3.061 17.218 1.00 98.31 93 ASN A N 1
ATOM 684 C CA . ASN A 1 93 ? -11.887 -4.344 17.582 1.00 98.31 93 ASN A CA 1
ATOM 685 C C . ASN A 1 93 ? -10.592 -4.637 16.812 1.00 98.31 93 ASN A C 1
ATOM 687 O O . ASN A 1 93 ? -9.713 -5.313 17.340 1.00 98.31 93 ASN A O 1
ATOM 691 N N . ALA A 1 94 ? -10.466 -4.143 15.577 1.00 98.31 94 ALA A N 1
ATOM 692 C CA . ALA A 1 94 ? -9.283 -4.336 14.741 1.00 98.31 94 ALA A CA 1
ATOM 693 C C . ALA A 1 94 ? -9.058 -3.163 13.781 1.00 98.31 94 ALA A C 1
ATOM 695 O O . ALA A 1 94 ? -9.972 -2.398 13.468 1.00 98.31 94 ALA A O 1
ATOM 696 N N . LEU A 1 95 ? -7.829 -3.033 13.291 1.00 98.50 95 LEU A N 1
ATOM 697 C CA . LEU A 1 95 ? -7.456 -2.013 12.313 1.00 98.50 95 LEU A CA 1
ATOM 698 C C . LEU A 1 95 ? -7.249 -2.651 10.934 1.00 98.50 95 LEU A C 1
ATOM 700 O O . LEU A 1 95 ? -6.706 -3.749 10.851 1.00 98.50 95 LEU A O 1
ATOM 704 N N . ILE A 1 96 ? -7.616 -1.956 9.856 1.00 98.00 96 ILE A N 1
ATOM 705 C CA . ILE A 1 96 ? -7.324 -2.366 8.470 1.00 98.00 96 ILE A CA 1
ATOM 706 C C . ILE A 1 96 ? -6.543 -1.262 7.726 1.00 98.00 96 ILE A C 1
ATOM 708 O O . ILE A 1 96 ? -6.845 -0.080 7.880 1.00 98.00 96 ILE A O 1
ATOM 712 N N . PRO A 1 97 ? -5.500 -1.586 6.948 1.00 96.62 97 PRO A N 1
ATOM 713 C CA . PRO A 1 97 ? -4.852 -0.610 6.079 1.00 96.62 97 PRO A CA 1
ATOM 714 C C . PRO A 1 97 ? -5.838 -0.020 5.063 1.00 96.62 97 PRO A C 1
ATOM 716 O O . PRO A 1 97 ? -6.561 -0.762 4.397 1.00 96.62 97 PRO A O 1
ATOM 719 N N . GLY A 1 98 ? -5.835 1.307 4.899 1.00 95.62 98 GLY A N 1
ATOM 720 C CA . GLY A 1 98 ? -6.550 1.942 3.783 1.00 95.62 98 GLY A CA 1
ATOM 721 C C . GLY A 1 98 ? -5.928 1.622 2.417 1.00 95.62 98 GLY A C 1
ATOM 722 O O . GLY A 1 98 ? -6.582 1.712 1.391 1.00 95.62 98 GLY A O 1
ATOM 723 N N . GLU A 1 99 ? -4.658 1.223 2.397 1.00 96.12 99 GLU A N 1
ATOM 724 C CA . GLU A 1 99 ? -3.941 0.781 1.204 1.00 96.12 99 GLU A CA 1
ATOM 725 C C . GLU A 1 99 ? -2.658 0.034 1.596 1.00 96.12 99 GLU A C 1
ATOM 727 O O . GLU A 1 99 ? -2.221 0.091 2.752 1.00 96.12 99 GLU A O 1
ATOM 732 N N . ILE A 1 100 ? -2.027 -0.632 0.626 1.00 97.19 100 ILE A N 1
ATOM 733 C CA . ILE A 1 100 ? -0.682 -1.200 0.787 1.00 97.19 100 ILE A CA 1
ATOM 734 C C . ILE A 1 100 ? 0.367 -0.133 0.472 1.00 97.19 100 ILE A C 1
ATOM 736 O O . ILE A 1 100 ? 0.308 0.526 -0.561 1.00 97.19 100 ILE A O 1
ATOM 740 N N . GLY A 1 101 ? 1.369 -0.004 1.339 1.00 93.44 101 GLY A N 1
ATOM 741 C CA . GLY A 1 101 ? 2.466 0.956 1.225 1.00 93.44 101 GLY A CA 1
ATOM 742 C C . GLY A 1 101 ? 2.638 1.865 2.443 1.00 93.44 101 GLY A C 1
ATOM 743 O O . GLY A 1 101 ? 3.686 2.509 2.565 1.00 93.44 101 GLY A O 1
ATOM 744 N N . ILE A 1 102 ? 1.651 1.901 3.345 1.00 89.88 102 ILE A N 1
ATOM 745 C CA . ILE A 1 102 ? 1.576 2.817 4.498 1.00 89.88 102 ILE A CA 1
ATOM 746 C C . ILE A 1 102 ? 1.499 2.100 5.856 1.00 89.88 102 ILE A C 1
ATOM 748 O O . ILE A 1 102 ? 1.087 2.686 6.859 1.00 89.88 102 ILE A O 1
ATOM 752 N N . GLU A 1 103 ? 1.932 0.840 5.915 1.00 89.88 103 GLU A N 1
ATOM 753 C CA . GLU A 1 103 ? 1.753 -0.074 7.053 1.00 89.88 103 GLU A CA 1
ATOM 754 C C . GLU A 1 103 ? 2.278 0.499 8.379 1.00 89.88 103 GLU A C 1
ATOM 756 O O . GLU A 1 103 ? 1.738 0.226 9.449 1.00 89.88 103 GLU A O 1
ATOM 761 N N . ASN A 1 104 ? 3.306 1.348 8.322 1.00 90.88 104 ASN A N 1
ATOM 762 C CA . ASN A 1 104 ? 3.844 2.052 9.485 1.00 90.88 104 ASN A CA 1
ATOM 763 C C . ASN A 1 104 ? 2.771 2.765 10.316 1.00 90.88 104 ASN A C 1
ATOM 765 O O . ASN A 1 104 ? 2.839 2.732 11.541 1.00 90.88 104 ASN A O 1
ATOM 769 N N . ILE A 1 105 ? 1.807 3.425 9.664 1.00 91.56 105 ILE A N 1
ATOM 770 C CA . ILE A 1 105 ? 0.783 4.232 10.344 1.00 91.56 105 ILE A CA 1
ATOM 771 C C . ILE A 1 105 ? -0.123 3.324 11.174 1.00 91.56 105 ILE A C 1
ATOM 773 O O . ILE A 1 105 ? -0.400 3.599 12.341 1.00 91.56 105 ILE A O 1
ATOM 777 N N . ILE A 1 106 ? -0.559 2.218 10.573 1.00 93.50 106 ILE A N 1
ATOM 778 C CA . ILE A 1 106 ? -1.480 1.294 11.222 1.00 93.50 106 ILE A CA 1
ATOM 779 C C . ILE A 1 106 ? -0.795 0.479 12.317 1.00 93.50 106 ILE A C 1
ATOM 781 O O . ILE A 1 106 ? -1.350 0.349 13.407 1.00 93.50 106 ILE A O 1
ATOM 785 N N . PHE A 1 107 ? 0.431 0.001 12.080 1.00 95.06 107 PHE A N 1
ATOM 786 C CA . PHE A 1 107 ? 1.183 -0.723 13.102 1.00 95.06 107 PHE A CA 1
ATOM 787 C C . PHE A 1 107 ? 1.612 0.182 14.259 1.00 95.06 107 PHE A C 1
ATOM 789 O O . PHE A 1 107 ? 1.706 -0.308 15.384 1.00 95.06 107 PHE A O 1
ATOM 796 N N . GLU A 1 108 ? 1.815 1.487 14.032 1.00 93.94 108 GLU A N 1
ATOM 797 C CA . GLU A 1 108 ? 2.027 2.439 15.127 1.00 93.94 108 GLU A CA 1
ATOM 798 C C . GLU A 1 108 ? 0.833 2.407 16.079 1.00 93.94 108 GLU A C 1
ATOM 800 O O . GLU A 1 108 ? 1.004 2.083 17.254 1.00 93.94 108 GLU A O 1
ATOM 805 N N . LEU A 1 109 ? -0.383 2.659 15.583 1.00 94.38 109 LEU A N 1
ATOM 806 C CA . LEU A 1 109 ? -1.563 2.687 16.446 1.00 94.38 109 LEU A CA 1
ATOM 807 C C . LEU A 1 109 ? -1.857 1.321 17.074 1.00 94.38 109 LEU A C 1
ATOM 809 O O . LEU A 1 109 ? -2.140 1.252 18.273 1.00 94.38 109 LEU A O 1
ATOM 813 N N . ALA A 1 110 ? -1.741 0.247 16.288 1.00 95.12 110 ALA A N 1
ATOM 814 C CA . ALA A 1 110 ? -1.896 -1.126 16.758 1.00 95.12 110 ALA A CA 1
ATOM 815 C C . ALA A 1 110 ? -0.993 -1.403 17.966 1.00 95.12 110 ALA A C 1
ATOM 817 O O . ALA A 1 110 ? -1.463 -1.888 18.993 1.00 95.12 110 ALA A O 1
ATOM 818 N N . SER A 1 111 ? 0.282 -1.008 17.882 1.00 93.75 111 SER A N 1
ATOM 819 C CA . SER A 1 111 ? 1.248 -1.200 18.965 1.00 93.75 111 SER A CA 1
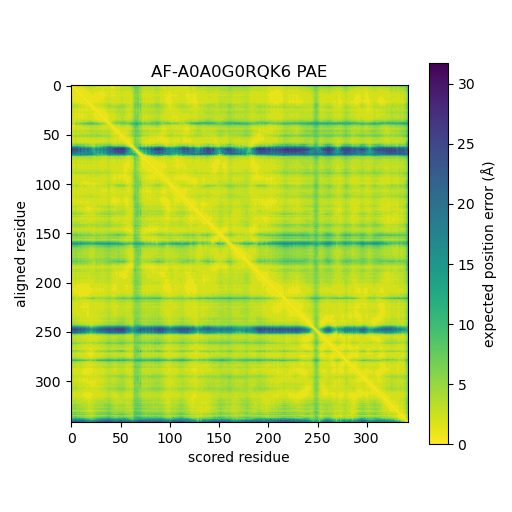ATOM 820 C C . SER A 1 111 ? 0.900 -0.412 20.233 1.00 93.75 111 SER A C 1
ATOM 822 O O . SER A 1 111 ? 1.102 -0.907 21.337 1.00 93.75 111 SER A O 1
ATOM 824 N N . LYS A 1 112 ? 0.344 0.802 20.100 1.00 91.94 112 LYS A N 1
ATOM 825 C CA . LYS A 1 112 ? 0.026 1.679 21.243 1.00 91.94 112 LYS A CA 1
ATOM 826 C C . LYS A 1 112 ? -1.212 1.233 22.001 1.00 91.94 112 LYS A C 1
ATOM 828 O O . LYS A 1 112 ? -1.295 1.451 23.207 1.00 91.94 112 LYS A O 1
ATOM 833 N N . LEU A 1 113 ? -2.186 0.674 21.288 1.00 93.81 113 LEU A N 1
ATOM 834 C CA . LEU A 1 113 ? -3.483 0.292 21.845 1.00 93.81 113 LEU A CA 1
ATOM 835 C C . LEU A 1 113 ? -3.659 -1.221 21.982 1.00 93.81 113 LEU A C 1
ATOM 837 O O . LEU A 1 113 ? -4.719 -1.660 22.417 1.00 93.81 113 LEU A O 1
ATOM 841 N N . ASN A 1 114 ? -2.628 -2.003 21.644 1.00 93.06 114 ASN A N 1
ATOM 842 C CA . ASN A 1 114 ? -2.670 -3.462 21.619 1.00 93.06 114 ASN A CA 1
ATOM 843 C C . ASN A 1 114 ? -3.855 -3.994 20.787 1.00 93.06 114 ASN A C 1
ATOM 845 O O . ASN A 1 114 ? -4.557 -4.919 21.195 1.00 93.06 114 ASN A O 1
ATOM 849 N N . LEU A 1 115 ? -4.097 -3.358 19.636 1.00 96.69 115 LEU A N 1
ATOM 850 C CA . LEU A 1 115 ? -5.127 -3.767 18.685 1.00 96.69 115 LEU A CA 1
ATOM 851 C C . LEU A 1 115 ? -4.511 -4.653 17.599 1.00 96.69 115 LEU A C 1
ATOM 853 O O . LEU A 1 115 ? -3.407 -4.363 17.133 1.00 96.69 115 LEU A O 1
ATOM 857 N N . PRO A 1 116 ? -5.208 -5.708 17.155 1.00 97.25 116 PRO A N 1
ATOM 858 C CA . PRO A 1 116 ? -4.760 -6.499 16.023 1.00 97.25 116 PRO A CA 1
ATOM 859 C C . PRO A 1 116 ? -4.944 -5.734 14.704 1.00 97.25 116 PRO A C 1
ATOM 861 O O . PRO A 1 116 ? -5.854 -4.912 14.552 1.00 97.25 116 PRO A O 1
ATOM 864 N N . VAL A 1 117 ? -4.090 -6.043 13.729 1.00 98.19 117 VAL A N 1
ATOM 865 C CA . VAL A 1 117 ? -4.225 -5.586 12.342 1.00 98.19 117 VAL A CA 1
ATOM 866 C C . VAL A 1 117 ? -4.833 -6.715 11.519 1.00 98.19 117 VAL A C 1
ATOM 868 O O . VAL A 1 117 ? -4.399 -7.861 11.610 1.00 98.19 117 VAL A O 1
ATOM 871 N N . LEU A 1 118 ? -5.852 -6.405 10.730 1.00 98.19 118 LEU A N 1
ATOM 872 C CA . LEU A 1 118 ? -6.500 -7.346 9.832 1.00 98.19 118 LEU A CA 1
ATOM 873 C C . LEU A 1 118 ? -5.630 -7.582 8.592 1.00 98.19 118 LEU A C 1
ATOM 875 O O . LEU A 1 118 ? -5.126 -6.629 8.000 1.00 98.19 118 LEU A O 1
ATOM 879 N N . ASP A 1 119 ? -5.492 -8.838 8.174 1.00 98.19 119 ASP A N 1
ATOM 880 C CA . ASP A 1 119 ? -4.833 -9.221 6.924 1.00 98.19 119 ASP A CA 1
ATOM 881 C C . ASP A 1 119 ? -5.723 -8.946 5.713 1.00 98.19 119 ASP A C 1
ATOM 883 O O . ASP A 1 119 ? -6.312 -9.839 5.100 1.00 98.19 119 ASP A O 1
ATOM 887 N N . ALA A 1 120 ? -5.891 -7.664 5.429 1.00 97.75 120 ALA A N 1
ATOM 888 C CA . ALA A 1 120 ? -6.630 -7.153 4.298 1.00 97.75 120 ALA A CA 1
ATOM 889 C C . ALA A 1 120 ? -6.234 -5.696 4.045 1.00 97.75 120 ALA A C 1
ATOM 891 O O . ALA A 1 120 ? -5.548 -5.081 4.854 1.00 97.75 120 ALA A O 1
ATOM 892 N N . ASP A 1 121 ? -6.712 -5.117 2.953 1.00 97.94 121 ASP A N 1
ATOM 893 C CA . ASP A 1 121 ? -6.696 -3.672 2.737 1.00 97.94 121 ASP A CA 1
ATOM 894 C C . ASP A 1 121 ? -7.935 -3.235 1.951 1.00 97.94 121 ASP A C 1
ATOM 896 O O . ASP A 1 121 ? -8.632 -4.061 1.344 1.00 97.94 121 ASP A O 1
ATOM 900 N N . THR A 1 122 ? -8.215 -1.934 1.957 1.00 97.12 122 THR A N 1
ATOM 901 C CA . THR A 1 122 ? -9.387 -1.383 1.265 1.00 97.12 122 THR A CA 1
ATOM 902 C C . THR A 1 122 ? -9.108 -0.991 -0.193 1.00 97.12 122 THR A C 1
ATOM 904 O O . THR A 1 122 ? -10.056 -0.860 -0.964 1.00 97.12 122 THR A O 1
ATOM 907 N N . ALA A 1 123 ? -7.847 -0.924 -0.635 1.00 96.56 123 ALA A N 1
ATOM 908 C CA . ALA A 1 123 ? -7.443 -0.455 -1.969 1.00 96.56 123 ALA A CA 1
ATOM 909 C C . ALA A 1 123 ? -7.137 -1.567 -2.992 1.00 96.56 123 ALA A C 1
ATOM 911 O O . ALA A 1 123 ? -6.889 -1.296 -4.168 1.00 96.56 123 ALA A O 1
ATOM 912 N N . GLY A 1 124 ? -7.164 -2.838 -2.598 1.00 96.00 124 GLY A N 1
ATOM 913 C CA . GLY A 1 124 ? -6.953 -3.956 -3.515 1.00 96.00 124 GLY A CA 1
ATOM 914 C C . GLY A 1 124 ? -5.518 -4.470 -3.611 1.00 96.00 124 GLY A C 1
ATOM 915 O O . GLY A 1 124 ? -5.130 -4.968 -4.671 1.00 96.00 124 GLY A O 1
ATOM 916 N N . GLY A 1 125 ? -4.733 -4.352 -2.542 1.00 96.38 125 GLY A N 1
ATOM 917 C CA . GLY A 1 125 ? -3.359 -4.842 -2.482 1.00 96.38 125 GLY A CA 1
ATOM 918 C C . GLY A 1 125 ? -2.347 -3.916 -3.157 1.00 96.38 125 GLY A C 1
ATOM 919 O O . GLY A 1 125 ? -1.342 -4.397 -3.680 1.00 96.38 125 GLY A O 1
ATOM 920 N N . ARG A 1 126 ? -2.630 -2.609 -3.204 1.00 96.38 126 ARG A N 1
ATOM 921 C CA . ARG A 1 126 ? -1.796 -1.578 -3.843 1.00 96.38 126 ARG A CA 1
ATOM 922 C C . ARG A 1 126 ? -1.908 -0.239 -3.115 1.00 96.38 126 ARG A C 1
ATOM 924 O O . ARG A 1 126 ? -2.815 -0.085 -2.303 1.00 96.38 126 ARG A O 1
ATOM 931 N N . ALA A 1 127 ? -1.043 0.712 -3.465 1.00 95.12 127 ALA A N 1
ATOM 932 C CA . ALA A 1 127 ? -1.262 2.129 -3.169 1.00 95.12 127 ALA A CA 1
ATOM 933 C C . ALA A 1 127 ? -2.122 2.780 -4.258 1.00 95.12 127 ALA A C 1
ATOM 935 O O . ALA A 1 127 ? -2.128 2.329 -5.421 1.00 95.12 127 ALA A O 1
ATOM 936 N N . VAL A 1 128 ? -2.830 3.842 -3.888 1.00 93.44 128 VAL A N 1
ATOM 937 C CA . VAL A 1 128 ? -3.765 4.545 -4.762 1.00 93.44 128 VAL A CA 1
ATOM 938 C C . VAL A 1 128 ? -3.675 6.069 -4.621 1.00 93.44 128 VAL A C 1
ATOM 940 O O . VAL A 1 128 ? -3.381 6.592 -3.551 1.00 93.44 128 VAL A O 1
ATOM 943 N N . PRO A 1 129 ? -3.964 6.826 -5.696 1.00 89.25 129 PRO A N 1
ATOM 944 C CA . PRO A 1 129 ? -3.701 8.263 -5.694 1.00 89.25 129 PRO A CA 1
ATOM 945 C C . PRO A 1 129 ? -4.719 9.094 -4.902 1.00 89.25 129 PRO A C 1
ATOM 947 O O . PRO A 1 129 ? -4.403 10.228 -4.528 1.00 89.25 129 PRO A O 1
ATOM 950 N N . GLU A 1 130 ? -5.945 8.592 -4.718 1.00 89.81 130 GLU A N 1
ATOM 951 C CA . GLU A 1 130 ? -7.080 9.345 -4.162 1.00 89.81 130 GLU A CA 1
ATOM 952 C C . GLU A 1 130 ? -8.026 8.414 -3.397 1.00 89.81 130 GLU A C 1
ATOM 954 O O . GLU A 1 130 ? -8.209 7.273 -3.811 1.00 89.81 130 GLU A O 1
ATOM 959 N N . MET A 1 131 ? -8.708 8.914 -2.360 1.00 89.88 131 MET A N 1
ATOM 960 C CA . MET A 1 131 ? -9.577 8.113 -1.478 1.00 89.88 131 MET A CA 1
ATOM 961 C C . MET A 1 131 ? -10.709 7.357 -2.187 1.00 89.88 131 MET A C 1
ATOM 963 O O . MET A 1 131 ? -11.194 6.362 -1.668 1.00 89.88 131 MET A O 1
ATOM 967 N N . THR A 1 132 ? -11.155 7.817 -3.359 1.00 90.62 132 THR A N 1
ATOM 968 C CA . THR A 1 132 ? -12.206 7.116 -4.117 1.00 90.62 132 THR A CA 1
ATOM 969 C C . THR A 1 132 ? -11.705 5.854 -4.807 1.00 90.62 132 THR A C 1
ATOM 971 O O . THR A 1 132 ? -12.514 5.026 -5.214 1.00 90.62 132 THR A O 1
ATOM 974 N N . HIS A 1 133 ? -10.388 5.670 -4.912 1.00 94.75 133 HIS A N 1
ATOM 975 C CA . HIS A 1 133 ? -9.765 4.465 -5.444 1.00 94.75 133 HIS A CA 1
ATOM 976 C C . HIS A 1 133 ? -9.778 3.338 -4.405 1.00 94.75 133 HIS A C 1
ATOM 978 O O . HIS A 1 133 ? -8.754 2.784 -4.023 1.00 94.75 133 HIS A O 1
ATOM 984 N N . ASP A 1 134 ? -10.981 2.988 -3.980 1.00 95.06 134 ASP A N 1
ATOM 985 C CA . ASP A 1 134 ? -11.251 2.100 -2.870 1.00 95.06 134 ASP A CA 1
ATOM 986 C C . ASP A 1 134 ? -12.245 1.008 -3.300 1.00 95.06 134 ASP A C 1
ATOM 988 O O . ASP A 1 134 ? -13.182 1.238 -4.072 1.00 95.06 134 ASP A O 1
ATOM 992 N N . THR A 1 135 ? -12.036 -0.216 -2.823 1.00 96.88 135 THR A N 1
ATOM 993 C CA . THR A 1 135 ? -12.876 -1.373 -3.168 1.00 96.88 135 THR A CA 1
ATOM 994 C C . THR A 1 135 ? -14.312 -1.237 -2.655 1.00 96.88 135 THR A C 1
ATOM 996 O O . THR A 1 135 ? -15.230 -1.745 -3.302 1.00 96.88 135 THR A O 1
ATOM 999 N N . PHE A 1 136 ? -14.539 -0.502 -1.565 1.00 96.25 136 PHE A N 1
ATOM 1000 C CA . PHE A 1 136 ? -15.869 -0.180 -1.051 1.00 96.25 136 PHE A CA 1
ATOM 1001 C C . PHE A 1 136 ? -16.563 0.860 -1.920 1.00 96.25 136 PHE A C 1
ATOM 1003 O O . PHE A 1 136 ? -17.736 0.676 -2.240 1.00 96.25 136 PHE A O 1
ATOM 1010 N N . PHE A 1 137 ? -15.837 1.862 -2.422 1.00 95.25 137 PHE A N 1
ATOM 1011 C CA . PHE A 1 137 ? -16.393 2.796 -3.403 1.00 95.25 137 PHE A CA 1
ATOM 1012 C C . PHE A 1 137 ? -16.872 2.058 -4.668 1.00 95.25 137 PHE A C 1
ATOM 1014 O O . PHE A 1 137 ? -17.971 2.296 -5.183 1.00 95.25 137 PHE A O 1
ATOM 1021 N N . LEU A 1 138 ? -16.093 1.084 -5.153 1.00 95.12 138 LEU A N 1
ATOM 1022 C CA . LEU A 1 138 ? -16.516 0.225 -6.264 1.00 95.12 138 LEU A CA 1
ATOM 1023 C C . LEU A 1 138 ? -17.766 -0.599 -5.933 1.00 95.12 138 LEU A C 1
ATOM 1025 O O . LEU A 1 138 ? -18.597 -0.789 -6.820 1.00 95.12 138 LEU A O 1
ATOM 1029 N N . ALA A 1 139 ? -17.918 -1.028 -4.681 1.00 95.38 139 ALA A N 1
ATOM 1030 C CA . ALA A 1 139 ? -19.068 -1.778 -4.182 1.00 95.38 139 ALA A CA 1
ATOM 1031 C C . ALA A 1 139 ? -20.276 -0.905 -3.777 1.00 95.38 139 ALA A C 1
ATOM 1033 O O . ALA A 1 139 ? -21.235 -1.444 -3.231 1.00 95.38 139 ALA A O 1
ATOM 1034 N N . ASP A 1 140 ? -20.243 0.410 -4.040 1.00 93.25 140 ASP A N 1
ATOM 1035 C CA . ASP A 1 140 ? -21.286 1.371 -3.631 1.00 93.25 140 ASP A CA 1
ATOM 1036 C C . ASP A 1 140 ? -21.505 1.416 -2.106 1.00 93.25 140 ASP A C 1
ATOM 1038 O O . ASP A 1 140 ? -22.588 1.727 -1.611 1.00 93.25 140 ASP A O 1
ATOM 1042 N N . GLU A 1 141 ? -20.449 1.120 -1.350 1.00 94.12 141 GLU A N 1
ATOM 1043 C CA . GLU A 1 141 ? -20.433 1.126 0.106 1.00 94.12 141 GLU A CA 1
ATOM 1044 C C . GLU A 1 141 ? -19.643 2.329 0.606 1.00 94.12 141 GLU A C 1
ATOM 1046 O O . GLU A 1 141 ? -18.469 2.506 0.287 1.00 94.12 141 GLU A O 1
ATOM 1051 N N . THR A 1 142 ? -20.304 3.168 1.402 1.00 92.06 142 THR A N 1
ATOM 1052 C CA . THR A 1 142 ? -19.754 4.480 1.746 1.00 92.06 142 THR A CA 1
ATOM 1053 C C . THR A 1 142 ? -18.524 4.402 2.645 1.00 92.06 142 THR A C 1
ATOM 1055 O O . THR A 1 142 ? -18.455 3.563 3.546 1.00 92.06 142 THR A O 1
ATOM 1058 N N . ILE A 1 143 ? -17.588 5.333 2.471 1.00 92.94 143 ILE A N 1
ATOM 1059 C CA . ILE A 1 143 ? -16.441 5.512 3.371 1.00 92.94 143 ILE A CA 1
ATOM 1060 C C . ILE A 1 143 ? -16.822 6.148 4.727 1.00 92.94 143 ILE A C 1
ATOM 1062 O O . ILE A 1 143 ? -16.033 6.100 5.673 1.00 92.94 143 ILE A O 1
ATOM 1066 N N . LEU A 1 144 ? -18.029 6.723 4.824 1.00 93.94 144 LEU A N 1
ATOM 1067 C CA . LEU A 1 144 ? -18.516 7.487 5.974 1.00 93.94 144 LEU A CA 1
ATOM 1068 C C . LEU A 1 144 ? -18.803 6.629 7.232 1.00 93.94 144 LEU A C 1
ATOM 1070 O O . LEU A 1 144 ? -19.171 5.455 7.106 1.00 93.94 144 LEU A O 1
ATOM 1074 N N . PRO A 1 145 ? -18.725 7.236 8.439 1.00 95.62 145 PRO A N 1
ATOM 1075 C CA . PRO A 1 145 ? -18.182 8.575 8.697 1.00 95.62 145 PRO A CA 1
ATOM 1076 C C . PRO A 1 145 ? -16.662 8.609 8.476 1.00 95.62 145 PRO A C 1
ATOM 1078 O O . PRO A 1 145 ? -15.988 7.588 8.586 1.00 95.62 145 PRO A O 1
ATOM 1081 N N . VAL A 1 146 ? -16.117 9.788 8.177 1.00 96.69 146 VAL A N 1
ATOM 1082 C CA . VAL A 1 146 ? -14.670 10.002 8.043 1.00 96.69 146 VAL A CA 1
ATOM 1083 C C . VAL A 1 146 ? -14.199 11.010 9.077 1.00 96.69 146 VAL A C 1
ATOM 1085 O O . VAL A 1 146 ? -14.7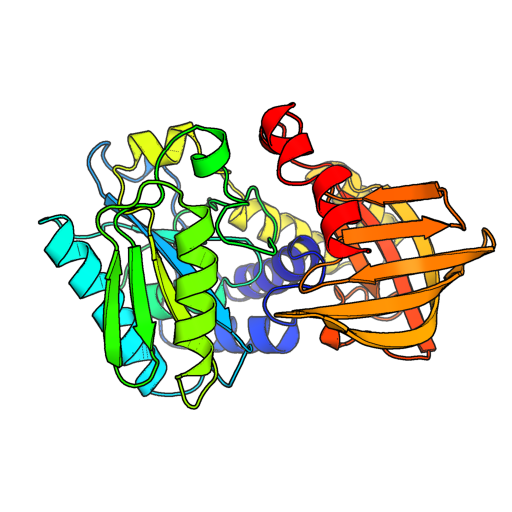43 12.112 9.182 1.00 96.69 146 VAL A O 1
ATOM 1088 N N . VAL A 1 147 ? -13.159 10.642 9.820 1.00 97.38 147 VAL A N 1
ATOM 1089 C CA . VAL A 1 147 ? -12.497 11.511 10.793 1.00 97.38 147 VAL A CA 1
ATOM 1090 C C . VAL A 1 147 ? -11.124 11.896 10.267 1.00 97.38 147 VAL A C 1
ATOM 1092 O O . VAL A 1 147 ? -10.297 11.045 9.948 1.00 97.38 147 VAL A O 1
ATOM 1095 N N . PHE A 1 148 ? -10.872 13.196 10.232 1.00 95.25 148 PHE A N 1
ATOM 1096 C CA . PHE A 1 148 ? -9.604 13.797 9.861 1.00 95.25 148 PHE A CA 1
ATOM 1097 C C . PHE A 1 148 ? -8.915 14.354 11.095 1.00 95.25 148 PHE A C 1
ATOM 1099 O O . PHE A 1 148 ? -9.531 15.124 11.834 1.00 95.25 148 PHE A O 1
ATOM 1106 N N . VAL A 1 149 ? -7.640 14.025 11.296 1.00 94.38 149 VAL A N 1
ATOM 1107 C CA . VAL A 1 149 ? -6.866 14.515 12.444 1.00 94.38 149 VAL A CA 1
ATOM 1108 C C . VAL A 1 149 ? -5.525 15.076 11.992 1.00 94.38 149 VAL A C 1
ATOM 1110 O O . VAL A 1 149 ? -4.715 14.378 11.382 1.00 94.38 149 VAL A O 1
ATOM 1113 N N . SER A 1 150 ? -5.272 16.353 12.283 1.00 90.50 150 SER A N 1
ATOM 1114 C CA . SER A 1 150 ? -3.947 16.951 12.092 1.00 90.50 150 SER A CA 1
ATOM 1115 C C . SER A 1 150 ? -2.980 16.491 13.182 1.00 90.50 150 SER A C 1
ATOM 1117 O O . SER A 1 150 ? -3.392 16.150 14.290 1.00 90.50 150 SER A O 1
ATOM 1119 N N . LEU A 1 151 ? -1.673 16.602 12.936 1.00 87.25 151 LEU A N 1
ATOM 1120 C CA . LEU A 1 151 ? -0.673 16.303 13.972 1.00 87.25 151 LEU A CA 1
ATOM 1121 C C . LEU A 1 151 ? -0.727 17.298 15.146 1.00 87.25 151 LEU A C 1
ATOM 1123 O O . LEU A 1 151 ? -0.284 17.003 16.244 1.00 87.25 151 LEU A O 1
ATOM 1127 N N . THR A 1 152 ? -1.353 18.460 14.964 1.00 83.44 152 THR A N 1
ATOM 1128 C CA . THR A 1 152 ? -1.646 19.410 16.052 1.00 83.44 152 THR A CA 1
ATOM 1129 C C . THR A 1 152 ? -2.891 19.046 16.875 1.00 83.44 152 THR A C 1
ATOM 1131 O O . THR A 1 152 ? -3.272 19.806 17.763 1.00 83.44 152 THR A O 1
ATOM 1134 N N . GLY A 1 153 ? -3.546 17.917 16.580 1.00 81.69 153 GLY A N 1
ATOM 1135 C CA . GLY A 1 153 ? -4.734 17.423 17.281 1.00 81.69 153 GLY A CA 1
ATOM 1136 C C . GLY A 1 153 ? -6.058 18.046 16.827 1.00 81.69 153 GLY A C 1
ATOM 1137 O O . GLY A 1 153 ? -7.106 17.744 17.401 1.00 81.69 153 GLY A O 1
ATOM 1138 N N . LYS A 1 154 ? -6.057 18.905 15.796 1.00 89.62 154 LYS A N 1
ATOM 1139 C CA . LYS A 1 154 ? -7.309 19.430 15.233 1.00 89.62 154 LYS A CA 1
ATOM 1140 C C . LYS A 1 154 ? -8.045 18.291 14.548 1.00 89.62 154 LYS A C 1
ATOM 1142 O O . LYS A 1 154 ? -7.486 17.635 13.673 1.00 89.62 154 LYS A O 1
ATOM 1147 N N . THR A 1 155 ? -9.299 18.104 14.937 1.00 93.00 155 THR A N 1
ATOM 1148 C CA . THR A 1 155 ? -10.158 17.046 14.413 1.00 93.00 155 THR A CA 1
ATOM 1149 C C . THR A 1 155 ? -11.301 17.654 13.613 1.00 93.00 155 THR A C 1
ATOM 1151 O O . THR A 1 155 ? -11.915 18.629 14.046 1.00 93.00 155 THR A O 1
ATOM 1154 N N . PHE A 1 156 ? -11.585 17.081 12.451 1.00 93.00 156 PHE A N 1
ATOM 1155 C CA . PHE A 1 156 ? -12.727 17.420 11.611 1.00 93.00 156 PHE A CA 1
ATOM 1156 C C . PHE A 1 156 ? -13.431 16.129 11.187 1.00 93.00 156 PHE A C 1
ATOM 1158 O O . PHE A 1 156 ? -12.776 15.115 10.961 1.00 93.00 156 PHE A O 1
ATOM 1165 N N . VAL A 1 157 ? -14.758 16.158 11.108 1.00 96.19 157 VAL A N 1
ATOM 1166 C CA . VAL A 1 157 ? -15.585 14.983 10.817 1.00 96.19 157 VAL A CA 1
ATOM 1167 C C . VAL A 1 157 ? -16.482 15.284 9.629 1.00 96.19 157 VAL A C 1
ATOM 1169 O O . VAL A 1 157 ? -17.074 16.361 9.556 1.00 96.19 157 VAL A O 1
ATOM 1172 N N . ILE A 1 158 ? -16.594 14.311 8.730 1.00 94.69 158 ILE A N 1
ATOM 1173 C CA . ILE A 1 158 ? -17.643 14.251 7.716 1.00 94.69 158 ILE A CA 1
ATOM 1174 C C . ILE A 1 158 ? -18.483 13.019 8.024 1.00 94.69 158 ILE A C 1
ATOM 1176 O O . ILE A 1 158 ? -17.994 11.895 7.935 1.00 94.69 158 ILE A O 1
ATOM 1180 N N . ASP A 1 159 ? -19.739 13.226 8.388 1.00 90.94 159 ASP A N 1
ATOM 1181 C CA . ASP A 1 159 ? -20.714 12.169 8.669 1.00 90.94 159 ASP A CA 1
ATOM 1182 C C . ASP A 1 159 ? -21.808 12.075 7.594 1.00 90.94 159 ASP A C 1
ATOM 1184 O O . ASP A 1 159 ? -22.564 11.107 7.565 1.00 90.94 159 ASP A O 1
ATOM 1188 N N . ASN A 1 160 ? -21.865 13.044 6.676 1.00 87.38 160 ASN A N 1
ATOM 1189 C CA . ASN A 1 160 ? -22.789 13.054 5.551 1.00 87.38 160 ASN A CA 1
ATOM 1190 C C . ASN A 1 160 ? -22.220 13.846 4.362 1.00 87.38 160 ASN A C 1
ATOM 1192 O O . ASN A 1 160 ? -21.738 14.970 4.527 1.00 87.38 160 ASN A O 1
ATOM 1196 N N . ILE A 1 161 ? -22.309 13.287 3.153 1.00 83.62 161 ILE A N 1
ATOM 1197 C CA . ILE A 1 161 ? -21.989 13.981 1.902 1.00 83.62 161 ILE A CA 1
ATOM 1198 C C . ILE A 1 161 ? -22.751 13.362 0.728 1.00 83.62 161 ILE A C 1
ATOM 1200 O O . ILE A 1 161 ? -23.112 12.190 0.761 1.00 83.62 161 ILE A O 1
ATOM 1204 N N . VAL A 1 162 ? -22.969 14.145 -0.330 1.00 77.31 162 VAL A N 1
ATOM 1205 C CA . VAL A 1 162 ? -23.620 13.662 -1.561 1.00 77.31 162 VAL A CA 1
ATOM 1206 C C . VAL A 1 162 ? -22.625 12.992 -2.518 1.00 77.31 162 VAL A C 1
ATOM 1208 O O . VAL A 1 162 ? -22.990 12.049 -3.208 1.00 77.31 162 VAL A O 1
ATOM 1211 N N . ASP A 1 163 ? -21.377 13.470 -2.574 1.00 86.19 163 ASP A N 1
ATOM 1212 C CA . ASP A 1 163 ? -20.335 12.948 -3.471 1.00 86.19 163 ASP A CA 1
ATOM 1213 C C . ASP A 1 163 ? -19.010 12.785 -2.718 1.00 86.19 163 ASP A C 1
ATOM 1215 O O . ASP A 1 163 ? -18.393 13.771 -2.304 1.00 86.19 163 ASP A O 1
ATOM 1219 N N . GLU A 1 164 ? -18.555 11.540 -2.563 1.00 84.00 164 GLU A N 1
ATOM 1220 C CA . GLU A 1 164 ? -17.323 11.205 -1.839 1.00 84.00 164 GLU A CA 1
ATOM 1221 C C . GLU A 1 164 ? -16.068 11.811 -2.482 1.00 84.00 164 GLU A C 1
ATOM 1223 O O . GLU A 1 164 ? -15.081 12.054 -1.791 1.00 84.00 164 GLU A O 1
ATOM 1228 N N . ARG A 1 165 ? -16.107 12.185 -3.770 1.00 84.88 165 ARG A N 1
ATOM 1229 C CA . ARG A 1 165 ? -14.995 12.909 -4.418 1.00 84.88 165 ARG A CA 1
ATOM 1230 C C . ARG A 1 165 ? -14.712 14.264 -3.768 1.00 84.88 165 ARG A C 1
ATOM 1232 O O . ARG A 1 165 ? -13.597 14.776 -3.845 1.00 84.88 165 ARG A O 1
ATOM 1239 N N . GLN A 1 166 ? -15.704 14.861 -3.110 1.00 88.94 166 GLN A N 1
ATOM 1240 C CA . GLN A 1 166 ? -15.524 16.120 -2.387 1.00 88.94 166 GLN A CA 1
ATOM 1241 C C . GLN A 1 166 ? -14.744 15.933 -1.077 1.00 88.94 166 GLN A C 1
ATOM 1243 O O . GLN A 1 166 ? -14.089 16.877 -0.629 1.00 88.94 166 GLN A O 1
ATOM 1248 N N . ILE A 1 167 ? -14.769 14.726 -0.494 1.00 91.19 167 ILE A N 1
ATOM 1249 C CA . ILE A 1 167 ? -14.022 14.383 0.724 1.00 91.19 167 ILE A CA 1
ATOM 1250 C C . ILE A 1 167 ? -12.521 14.538 0.470 1.00 91.19 167 ILE A C 1
ATOM 1252 O O . ILE A 1 167 ? -11.845 15.232 1.224 1.00 91.19 167 ILE A O 1
ATOM 1256 N N . GLU A 1 168 ? -12.023 13.976 -0.634 1.00 88.88 168 GLU A N 1
ATOM 1257 C CA . GLU A 1 168 ? -10.618 14.057 -1.059 1.00 88.88 168 GLU A CA 1
ATOM 1258 C C . GLU A 1 168 ? -10.133 15.512 -1.156 1.00 88.88 168 GLU A C 1
ATOM 1260 O O . GLU A 1 168 ? -9.106 15.894 -0.588 1.00 88.88 168 GLU A O 1
ATOM 1265 N N . LYS A 1 169 ? -10.903 16.361 -1.849 1.00 87.81 169 LYS A N 1
ATOM 1266 C CA . LYS A 1 169 ? -10.561 17.776 -2.039 1.00 87.81 169 LYS A CA 1
ATOM 1267 C C . LYS A 1 169 ? -10.511 18.527 -0.709 1.00 87.81 169 LYS A C 1
ATOM 1269 O O . LYS A 1 169 ? -9.606 19.338 -0.482 1.00 87.81 169 LYS A O 1
ATOM 1274 N N . LEU A 1 170 ? -11.468 18.257 0.179 1.00 88.50 170 LEU A N 1
ATOM 1275 C CA . LEU A 1 170 ? -11.502 18.861 1.506 1.00 88.50 170 LEU A CA 1
ATOM 1276 C C . LEU A 1 170 ? -10.319 18.388 2.358 1.00 88.50 170 LEU A C 1
ATOM 1278 O O . LEU A 1 170 ? -9.643 19.218 2.962 1.00 88.50 170 LEU A O 1
ATOM 1282 N N . ALA A 1 171 ? -10.020 17.089 2.341 1.00 88.69 171 ALA A N 1
ATOM 1283 C CA . ALA A 1 171 ? -8.895 16.498 3.052 1.00 88.69 171 ALA A CA 1
ATOM 1284 C C . ALA A 1 171 ? -7.558 17.112 2.614 1.00 88.69 171 ALA A C 1
ATOM 1286 O O . ALA A 1 171 ? -6.777 17.546 3.461 1.00 88.69 171 ALA A O 1
ATOM 1287 N N . ARG A 1 172 ? -7.321 17.246 1.301 1.00 88.12 172 ARG A N 1
ATOM 1288 C CA . ARG A 1 172 ? -6.115 17.894 0.753 1.00 88.12 172 ARG A CA 1
ATOM 1289 C C . ARG A 1 172 ? -6.010 19.361 1.141 1.00 88.12 172 ARG A C 1
ATOM 1291 O O . ARG A 1 172 ? -4.952 19.800 1.584 1.00 88.12 172 ARG A O 1
ATOM 1298 N N . THR A 1 173 ? -7.115 20.100 1.046 1.00 88.81 173 THR A N 1
ATOM 1299 C CA . THR A 1 173 ? -7.166 21.505 1.478 1.00 88.81 173 THR A CA 1
ATOM 1300 C C . THR A 1 173 ? -6.806 21.625 2.959 1.00 88.81 173 THR A C 1
ATOM 1302 O O . THR A 1 173 ? -5.965 22.440 3.329 1.00 88.81 173 THR A O 1
ATOM 1305 N N . LYS A 1 174 ? -7.379 20.766 3.812 1.00 88.12 174 LYS A N 1
ATOM 1306 C CA . LYS A 1 174 ? -7.084 20.751 5.249 1.00 88.12 174 LYS A CA 1
ATOM 1307 C C . LYS A 1 174 ? -5.668 20.310 5.570 1.00 88.12 174 LYS A C 1
ATOM 1309 O O . LYS A 1 174 ? -5.070 20.895 6.466 1.00 88.12 174 LYS A O 1
ATOM 1314 N N . ALA A 1 175 ? -5.105 19.364 4.825 1.00 87.62 175 ALA A N 1
ATOM 1315 C CA . ALA A 1 175 ? -3.702 18.999 4.964 1.00 87.62 175 ALA A CA 1
ATOM 1316 C C . ALA A 1 175 ? -2.794 20.210 4.702 1.00 87.62 175 ALA A C 1
ATOM 1318 O O . ALA A 1 175 ? -1.908 20.471 5.502 1.00 87.62 175 ALA A O 1
ATOM 1319 N N . LEU A 1 176 ? -3.044 21.014 3.660 1.00 87.25 176 LEU A N 1
ATOM 1320 C CA . LEU A 1 176 ? -2.238 22.211 3.360 1.00 87.25 176 LEU A CA 1
ATOM 1321 C C . LEU A 1 176 ? -2.296 23.302 4.444 1.00 87.25 176 LEU A C 1
ATOM 1323 O O . LEU A 1 176 ? -1.374 24.112 4.538 1.00 87.25 176 LEU A O 1
ATOM 1327 N N . GLU A 1 177 ? -3.353 23.325 5.260 1.00 87.25 177 GLU A N 1
ATOM 1328 C CA . GLU A 1 177 ? -3.489 24.233 6.406 1.00 87.25 177 GLU A CA 1
ATOM 1329 C C . GLU A 1 177 ? -2.653 23.787 7.625 1.00 87.25 177 GLU A C 1
ATOM 1331 O O . GLU A 1 177 ? -2.500 24.562 8.576 1.00 87.25 177 GLU A O 1
ATOM 1336 N N . THR A 1 178 ? -2.121 22.556 7.641 1.00 84.12 178 THR A N 1
ATOM 1337 C CA . THR A 1 178 ? -1.274 22.062 8.738 1.00 84.12 178 THR A CA 1
ATOM 1338 C C . THR A 1 178 ? 0.204 22.393 8.497 1.00 84.12 178 THR A C 1
ATOM 1340 O O . THR A 1 178 ? 0.657 22.400 7.348 1.00 84.12 178 THR A O 1
ATOM 1343 N N . PRO A 1 179 ? 0.998 22.658 9.555 1.00 82.38 179 PRO A N 1
ATOM 1344 C CA . PRO A 1 179 ? 2.437 22.908 9.415 1.00 82.38 179 PRO A CA 1
ATOM 1345 C C . PRO A 1 179 ? 3.182 21.788 8.678 1.00 82.38 179 PRO A C 1
ATOM 1347 O O . PRO A 1 179 ? 4.090 22.050 7.891 1.00 82.38 179 PRO A O 1
ATOM 1350 N N . GLU A 1 180 ? 2.775 20.542 8.913 1.00 79.06 180 GLU A N 1
ATOM 1351 C CA . GLU A 1 180 ? 3.390 19.336 8.358 1.00 79.06 180 GLU A CA 1
ATOM 1352 C C . GLU A 1 180 ? 2.865 18.983 6.960 1.00 79.06 180 GLU A C 1
ATOM 1354 O O . GLU A 1 180 ? 3.408 18.098 6.299 1.00 79.06 180 GLU A O 1
ATOM 1359 N N . LYS A 1 181 ? 1.839 19.704 6.486 1.00 86.06 181 LYS A N 1
ATOM 1360 C CA . LYS A 1 181 ? 1.134 19.446 5.225 1.00 86.06 181 LYS A CA 1
ATOM 1361 C C . LYS A 1 181 ? 0.567 18.032 5.140 1.00 86.06 181 LYS A C 1
ATOM 1363 O O . LYS A 1 181 ? 0.572 17.429 4.066 1.00 86.06 181 LYS A O 1
ATOM 1368 N N . THR A 1 182 ? 0.115 17.520 6.281 1.00 86.19 182 THR A N 1
ATOM 1369 C CA . THR A 1 182 ? -0.348 16.142 6.463 1.00 86.19 182 THR A CA 1
ATOM 1370 C C . THR A 1 182 ? -1.573 16.092 7.366 1.00 86.19 182 THR A C 1
ATOM 1372 O O . THR A 1 182 ? -1.708 16.891 8.302 1.00 86.19 182 THR A O 1
ATOM 1375 N N . ILE A 1 183 ? -2.461 15.141 7.081 1.00 90.25 183 ILE A N 1
ATOM 1376 C CA . ILE A 1 183 ? -3.624 14.804 7.897 1.00 90.25 183 ILE A CA 1
ATOM 1377 C C . ILE A 1 183 ? -3.820 13.283 7.922 1.00 90.25 183 ILE A C 1
ATOM 1379 O O . ILE A 1 183 ? -3.648 12.611 6.904 1.00 90.25 183 ILE A O 1
ATOM 1383 N N . LEU A 1 184 ? -4.150 12.747 9.095 1.00 93.62 184 LEU A N 1
ATOM 1384 C CA . LEU A 1 184 ? -4.518 11.346 9.284 1.00 93.62 184 LEU A CA 1
ATOM 1385 C C . LEU A 1 184 ? -6.008 11.170 9.024 1.00 93.62 184 LEU A C 1
ATOM 1387 O O . LEU A 1 184 ? -6.798 12.066 9.332 1.00 93.62 184 LEU A O 1
ATOM 1391 N N . ILE A 1 185 ? -6.376 10.020 8.474 1.00 94.94 185 ILE A N 1
ATOM 1392 C CA . ILE A 1 185 ? -7.736 9.728 8.034 1.00 94.94 185 ILE A CA 1
ATOM 1393 C C . ILE A 1 185 ? -8.166 8.410 8.661 1.00 94.94 185 ILE A C 1
ATOM 1395 O O . ILE A 1 185 ? -7.484 7.398 8.520 1.00 94.94 185 ILE A O 1
ATOM 1399 N N . PHE A 1 186 ? -9.302 8.442 9.346 1.00 97.44 186 PHE A N 1
ATOM 1400 C CA . PHE A 1 186 ? -9.975 7.273 9.889 1.00 97.44 186 PHE A CA 1
ATOM 1401 C C . PHE A 1 186 ? -11.297 7.123 9.163 1.00 97.44 186 PHE A C 1
ATOM 1403 O O . PHE A 1 186 ? -12.083 8.071 9.093 1.00 97.44 186 PHE A O 1
ATOM 1410 N N . SER A 1 187 ? -11.537 5.940 8.625 1.00 96.50 187 SER A N 1
ATOM 1411 C CA . SER A 1 187 ? -12.695 5.661 7.785 1.00 96.50 187 SER A CA 1
ATOM 1412 C C . SER A 1 187 ? -13.092 4.193 7.875 1.00 96.50 187 SER A C 1
ATOM 1414 O O . SER A 1 187 ? -12.509 3.432 8.647 1.00 96.50 187 SER A O 1
ATOM 1416 N N . HIS A 1 188 ? -14.113 3.789 7.113 1.00 95.81 188 HIS A N 1
ATOM 1417 C CA . HIS A 1 188 ? -14.587 2.402 7.053 1.00 95.81 188 HIS A CA 1
ATOM 1418 C C . HIS A 1 188 ? -14.838 1.786 8.4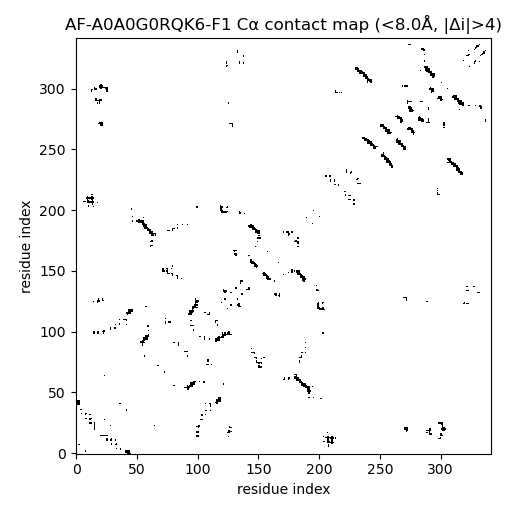38 1.00 95.81 188 HIS A C 1
ATOM 1420 O O . HIS A 1 188 ? -14.606 0.596 8.623 1.00 95.81 188 HIS A O 1
ATOM 1426 N N . GLY A 1 189 ? -15.331 2.589 9.389 1.00 96.69 189 GLY A N 1
ATOM 1427 C CA . GLY A 1 189 ? -15.829 2.127 10.683 1.00 96.69 189 GLY A CA 1
ATOM 1428 C C . GLY A 1 189 ? -17.020 1.194 10.486 1.00 96.69 189 GLY A C 1
ATOM 1429 O O . GLY A 1 189 ? -18.157 1.660 10.419 1.00 96.69 189 GLY A O 1
ATOM 1430 N N . LYS A 1 190 ? -16.764 -0.101 10.287 1.00 96.88 190 LYS A N 1
ATOM 1431 C CA . LYS A 1 190 ? -17.757 -1.055 9.774 1.00 96.88 190 LYS A CA 1
ATOM 1432 C C . LYS A 1 190 ? -17.657 -2.414 10.466 1.00 96.88 190 LYS A C 1
ATOM 1434 O O . LYS A 1 190 ? -16.552 -2.825 10.820 1.00 96.88 190 LYS A O 1
ATOM 1439 N N . PRO A 1 191 ? -18.780 -3.143 10.583 1.00 97.88 191 PRO A N 1
ATOM 1440 C CA . PRO A 1 191 ? -18.771 -4.534 11.017 1.00 97.88 191 PRO A CA 1
ATOM 1441 C C . PRO A 1 191 ? -17.902 -5.418 10.117 1.00 97.88 191 PRO A C 1
ATOM 1443 O O . PRO A 1 191 ? -17.895 -5.258 8.889 1.00 97.88 191 PRO A O 1
ATOM 1446 N N . ILE A 1 192 ? -17.216 -6.397 10.706 1.00 97.81 192 ILE A N 1
ATOM 1447 C CA . ILE A 1 192 ? -16.305 -7.291 9.983 1.00 97.81 192 ILE A CA 1
ATOM 1448 C C . ILE A 1 192 ? -16.999 -8.052 8.849 1.00 97.81 192 ILE A C 1
ATOM 1450 O O . ILE A 1 192 ? -16.376 -8.275 7.812 1.00 97.81 192 ILE A O 1
ATOM 1454 N N . HIS A 1 193 ? -18.288 -8.391 8.968 1.00 96.69 193 HIS A N 1
ATOM 1455 C CA . HIS A 1 193 ? -19.006 -9.087 7.895 1.00 96.69 193 HIS A CA 1
ATOM 1456 C C . HIS A 1 193 ? -19.067 -8.259 6.597 1.00 96.69 193 HIS A C 1
ATOM 1458 O O . HIS A 1 193 ? -18.976 -8.818 5.502 1.00 96.69 193 HIS A O 1
ATOM 1464 N N . LYS A 1 194 ? -19.156 -6.922 6.701 1.00 97.06 194 LYS A N 1
ATOM 1465 C CA . LYS A 1 194 ? -19.077 -6.009 5.548 1.00 97.06 194 LYS A CA 1
ATOM 1466 C C . LYS A 1 194 ? -17.660 -5.936 4.997 1.00 97.06 194 LYS A C 1
ATOM 1468 O O . LYS A 1 194 ? -17.482 -6.013 3.785 1.00 97.06 194 LYS A O 1
ATOM 1473 N N . ILE A 1 195 ? -16.661 -5.833 5.875 1.00 97.50 195 ILE A N 1
ATOM 1474 C CA . ILE A 1 195 ? -15.249 -5.809 5.473 1.00 97.50 195 ILE A CA 1
ATOM 1475 C C . ILE A 1 195 ? -14.890 -7.080 4.701 1.00 97.50 195 ILE A C 1
ATOM 1477 O O . ILE A 1 195 ? -14.377 -7.005 3.589 1.00 97.50 195 ILE A O 1
ATOM 1481 N N . LYS A 1 196 ? -15.238 -8.247 5.248 1.00 96.69 196 LYS A N 1
ATOM 1482 C CA . LYS A 1 196 ? -14.978 -9.569 4.669 1.00 96.69 196 LYS A CA 1
ATOM 1483 C C . LYS A 1 196 ? -15.587 -9.755 3.279 1.00 96.69 196 LYS A C 1
ATOM 1485 O O . LYS A 1 196 ? -15.032 -10.492 2.470 1.00 96.69 196 LYS A O 1
ATOM 1490 N N . ALA A 1 197 ? -16.718 -9.110 3.003 1.00 96.81 197 ALA A N 1
ATOM 1491 C CA . ALA A 1 197 ? -17.401 -9.220 1.719 1.00 96.81 197 ALA A CA 1
ATOM 1492 C C . ALA A 1 197 ? -16.749 -8.390 0.596 1.00 96.81 197 ALA A C 1
ATOM 1494 O O . ALA A 1 197 ? -16.999 -8.676 -0.575 1.00 96.81 197 ALA A O 1
ATOM 1495 N N . ILE A 1 198 ? -15.958 -7.363 0.931 1.00 97.38 198 ILE A N 1
ATOM 1496 C CA . ILE A 1 198 ? -15.559 -6.310 -0.019 1.00 97.38 198 ILE A CA 1
ATOM 1497 C C . ILE A 1 198 ? -14.042 -6.125 -0.089 1.00 97.38 198 ILE A C 1
ATOM 1499 O O . ILE A 1 198 ? -13.491 -6.048 -1.191 1.00 97.38 198 ILE A O 1
ATOM 1503 N N . ALA A 1 199 ? -13.383 -6.055 1.071 1.00 97.44 199 ALA A N 1
ATOM 1504 C CA . ALA A 1 199 ? -11.961 -5.759 1.179 1.00 97.44 199 ALA A CA 1
ATOM 1505 C C . ALA A 1 199 ? -11.098 -6.805 0.460 1.00 97.44 199 ALA A C 1
ATOM 1507 O O . ALA A 1 199 ? -11.493 -7.954 0.239 1.00 97.44 199 ALA A O 1
ATOM 1508 N N . SER A 1 200 ? -9.874 -6.413 0.121 1.00 97.00 200 SER A N 1
ATOM 1509 C CA . SER A 1 200 ? -8.897 -7.326 -0.457 1.00 97.00 200 SER A CA 1
ATOM 1510 C C . SER A 1 200 ? -8.211 -8.117 0.643 1.00 97.00 200 SER A C 1
ATOM 1512 O O . SER A 1 200 ? -7.307 -7.611 1.297 1.00 97.00 200 SER A O 1
ATOM 1514 N N . LEU A 1 201 ? -8.656 -9.357 0.840 1.00 97.25 201 LEU A N 1
ATOM 1515 C CA . LEU A 1 201 ? -8.125 -10.256 1.861 1.00 97.25 201 LEU A CA 1
ATOM 1516 C C . LEU A 1 201 ? -6.703 -10.739 1.535 1.00 97.25 201 LEU A C 1
ATOM 1518 O O . LEU A 1 201 ? -6.297 -10.819 0.368 1.00 97.25 201 LEU A O 1
ATOM 1522 N N . ASP A 1 202 ? -5.979 -11.091 2.594 1.00 97.06 202 ASP A N 1
ATOM 1523 C CA . ASP A 1 202 ? -4.638 -11.680 2.590 1.00 97.06 202 ASP A CA 1
ATOM 1524 C C . ASP A 1 202 ? -3.562 -10.777 1.962 1.00 97.06 202 ASP A C 1
ATOM 1526 O O . ASP A 1 202 ? -2.535 -11.251 1.466 1.00 97.06 202 ASP A O 1
ATOM 1530 N N . SER A 1 203 ? -3.795 -9.464 1.899 1.00 97.69 203 SER A N 1
ATOM 1531 C CA . SER A 1 203 ? -2.905 -8.537 1.197 1.00 97.69 203 SER A CA 1
ATOM 1532 C C . SER A 1 203 ? -1.606 -8.246 1.950 1.00 97.69 203 SER A C 1
ATOM 1534 O O . SER A 1 203 ? -0.561 -8.068 1.310 1.00 97.69 203 SER A O 1
ATOM 1536 N N . LEU A 1 204 ? -1.616 -8.278 3.285 1.00 98.12 204 LEU A N 1
ATOM 1537 C CA . LEU A 1 204 ? -0.401 -8.155 4.091 1.00 98.12 204 LEU A CA 1
ATOM 1538 C C . LEU A 1 204 ? 0.389 -9.467 4.061 1.00 98.12 204 LEU A C 1
ATOM 1540 O O . LEU A 1 204 ? 1.603 -9.431 3.856 1.00 98.12 204 LEU A O 1
ATOM 1544 N N . SER A 1 205 ? -0.277 -10.623 4.148 1.00 98.12 205 SER A N 1
ATOM 1545 C CA . SER A 1 205 ? 0.384 -11.924 3.959 1.00 98.12 205 SER A CA 1
ATOM 1546 C C . SER A 1 205 ? 0.995 -12.066 2.568 1.00 98.12 205 SER A C 1
ATOM 1548 O O . SER A 1 205 ? 2.150 -12.473 2.443 1.00 98.12 205 SER A O 1
ATOM 1550 N N . ARG A 1 206 ? 0.289 -11.645 1.512 1.00 98.19 206 ARG A N 1
ATOM 1551 C CA . ARG A 1 206 ? 0.840 -11.619 0.147 1.00 98.19 206 ARG A CA 1
ATOM 1552 C C . ARG A 1 206 ? 2.042 -10.684 0.035 1.00 98.19 206 ARG A C 1
ATOM 1554 O O . ARG A 1 206 ? 3.009 -11.011 -0.649 1.00 98.19 206 ARG A O 1
ATOM 1561 N N . SER A 1 207 ? 2.014 -9.542 0.724 1.00 98.50 207 SER A N 1
ATOM 1562 C CA . SER A 1 207 ? 3.166 -8.636 0.805 1.00 98.50 207 SER A CA 1
ATOM 1563 C C . SER A 1 207 ? 4.363 -9.308 1.491 1.00 98.50 207 SER A C 1
ATOM 1565 O O . SER A 1 207 ? 5.492 -9.174 1.024 1.00 98.50 207 SER A O 1
ATOM 1567 N N . ILE A 1 208 ? 4.141 -10.084 2.554 1.00 98.62 208 ILE A N 1
ATOM 1568 C CA . ILE A 1 208 ? 5.194 -10.870 3.217 1.00 98.62 208 ILE A CA 1
ATOM 1569 C C . ILE A 1 208 ? 5.747 -11.954 2.278 1.00 98.62 208 ILE A C 1
ATOM 1571 O O . ILE A 1 208 ? 6.964 -12.126 2.189 1.00 98.62 208 ILE A O 1
ATOM 1575 N N . GLU A 1 209 ? 4.892 -12.665 1.547 1.00 98.50 209 GLU A N 1
ATOM 1576 C CA . GLU A 1 209 ? 5.313 -13.706 0.602 1.00 98.50 209 GLU A CA 1
ATOM 1577 C C . GLU A 1 209 ? 6.180 -13.124 -0.527 1.00 98.50 209 GLU A C 1
ATOM 1579 O O . GLU A 1 209 ? 7.300 -13.586 -0.760 1.00 98.50 209 GLU A O 1
ATOM 1584 N N . ILE A 1 210 ? 5.721 -12.030 -1.146 1.00 98.56 210 ILE A N 1
ATOM 1585 C CA . ILE A 1 210 ? 6.470 -11.282 -2.165 1.00 98.56 210 ILE A CA 1
ATOM 1586 C C . ILE A 1 210 ? 7.804 -10.794 -1.607 1.00 98.56 210 ILE A C 1
ATOM 1588 O O . ILE A 1 210 ? 8.850 -11.015 -2.205 1.00 98.56 210 ILE A O 1
ATOM 1592 N N . GLY A 1 211 ? 7.813 -10.138 -0.449 1.00 98.31 211 GLY A N 1
ATOM 1593 C CA . GLY A 1 211 ? 9.065 -9.629 0.100 1.00 98.31 211 GLY A CA 1
ATOM 1594 C C . GLY A 1 211 ? 10.041 -10.722 0.521 1.00 98.31 211 GLY A C 1
ATOM 1595 O O . GLY A 1 211 ? 11.244 -10.480 0.572 1.00 98.31 211 GLY A O 1
ATOM 1596 N N . THR A 1 212 ? 9.552 -11.931 0.793 1.00 98.38 212 THR A N 1
ATOM 1597 C CA . THR A 1 212 ? 10.407 -13.089 1.056 1.00 98.38 212 THR A CA 1
ATOM 1598 C C . THR A 1 212 ? 11.108 -13.561 -0.216 1.00 98.38 212 THR A C 1
ATOM 1600 O O . THR A 1 212 ? 12.306 -13.838 -0.155 1.00 98.38 212 THR A O 1
ATOM 1603 N N . SER A 1 213 ? 10.428 -13.578 -1.369 1.00 97.56 213 SER A N 1
ATOM 1604 C CA . SER A 1 213 ? 11.064 -13.946 -2.645 1.00 97.56 213 SER A CA 1
ATOM 1605 C C . SER A 1 213 ? 12.120 -12.930 -3.092 1.00 97.56 213 SER A C 1
ATOM 1607 O O . SER A 1 213 ? 13.171 -13.310 -3.610 1.00 97.56 213 SER A O 1
ATOM 1609 N N . LEU A 1 214 ? 11.912 -11.645 -2.784 1.00 97.12 214 LEU A N 1
ATOM 1610 C CA . LEU A 1 214 ? 12.872 -10.569 -3.061 1.00 97.12 214 LEU A CA 1
ATOM 1611 C C . LEU A 1 214 ? 14.195 -10.682 -2.280 1.00 97.12 214 LEU A C 1
ATOM 1613 O O . LEU A 1 214 ? 15.142 -9.971 -2.597 1.00 97.12 214 LEU A O 1
ATOM 1617 N N . LYS A 1 215 ? 14.302 -11.569 -1.279 1.00 94.75 215 LYS A N 1
ATOM 1618 C CA . LYS A 1 215 ? 15.567 -11.822 -0.559 1.00 94.75 215 LYS A CA 1
ATOM 1619 C C . LYS A 1 215 ? 16.563 -12.666 -1.368 1.00 94.75 215 LYS A C 1
ATOM 1621 O O . LYS A 1 215 ? 17.719 -12.793 -0.961 1.00 94.75 215 LYS A O 1
ATOM 1626 N N . SER A 1 216 ? 16.128 -13.270 -2.476 1.00 92.62 216 SER A N 1
ATOM 1627 C CA . SER A 1 216 ? 17.011 -13.976 -3.407 1.00 92.62 216 SER A CA 1
ATOM 1628 C C . SER A 1 216 ? 18.022 -13.016 -4.053 1.00 92.62 216 SER A C 1
ATOM 1630 O O . SER A 1 216 ? 17.747 -11.838 -4.249 1.00 92.62 216 SER A O 1
ATOM 1632 N N . GLN A 1 217 ? 19.201 -13.526 -4.417 1.00 91.19 217 GLN A N 1
ATOM 1633 C CA . GLN A 1 217 ? 20.210 -12.787 -5.193 1.00 91.19 217 GLN A CA 1
ATOM 1634 C C . GLN A 1 217 ? 20.211 -13.180 -6.679 1.00 91.19 217 GLN A C 1
ATOM 1636 O O . GLN A 1 217 ? 21.145 -12.854 -7.410 1.00 91.19 217 GLN A O 1
ATOM 1641 N N . ASP A 1 218 ? 19.178 -13.888 -7.135 1.00 95.44 218 ASP A N 1
ATOM 1642 C CA . ASP A 1 218 ? 19.002 -14.285 -8.530 1.00 95.44 218 ASP A CA 1
ATOM 1643 C C . ASP A 1 218 ? 17.706 -13.691 -9.085 1.00 95.44 218 ASP A C 1
ATOM 1645 O O . ASP A 1 218 ? 16.603 -14.079 -8.689 1.00 95.44 218 ASP A O 1
ATOM 1649 N N . LEU A 1 219 ? 17.850 -12.774 -10.046 1.00 95.19 219 LEU A N 1
ATOM 1650 C CA . LEU A 1 219 ? 16.728 -12.142 -10.734 1.00 95.19 219 LEU A CA 1
ATOM 1651 C C . LEU A 1 219 ? 15.805 -13.171 -11.399 1.00 95.19 219 LEU A C 1
ATOM 1653 O O . LEU A 1 219 ? 14.594 -12.980 -11.407 1.00 95.19 219 LEU A O 1
ATOM 1657 N N . THR A 1 220 ? 16.344 -14.263 -11.943 1.00 97.06 220 THR A N 1
ATOM 1658 C CA . THR A 1 220 ? 15.542 -15.300 -12.608 1.00 97.06 220 THR A CA 1
ATOM 1659 C C . THR A 1 220 ? 14.603 -15.968 -11.613 1.00 97.06 220 THR A C 1
ATOM 1661 O O . THR A 1 220 ? 13.412 -16.118 -11.889 1.00 97.06 220 THR A O 1
ATOM 1664 N N . GLN A 1 221 ? 15.130 -16.310 -10.436 1.00 97.88 221 GLN A N 1
ATOM 1665 C CA . GLN A 1 221 ? 14.349 -16.885 -9.348 1.00 97.88 221 GLN A CA 1
ATOM 1666 C C . GLN A 1 221 ? 13.298 -15.890 -8.843 1.00 97.88 221 GLN A C 1
ATOM 1668 O O . GLN A 1 221 ? 12.127 -16.246 -8.748 1.00 97.88 221 GLN A O 1
ATOM 1673 N N . ILE A 1 222 ? 13.684 -14.626 -8.623 1.00 98.31 222 ILE A N 1
ATOM 1674 C CA . ILE A 1 222 ? 12.756 -13.562 -8.210 1.00 98.31 222 ILE A CA 1
ATOM 1675 C C . ILE A 1 222 ? 11.589 -13.449 -9.196 1.00 98.31 222 ILE A C 1
ATOM 1677 O O . ILE A 1 222 ? 10.430 -13.471 -8.793 1.00 98.31 222 ILE A O 1
ATOM 1681 N N . LEU A 1 223 ? 11.874 -13.348 -10.496 1.00 98.38 223 LEU A N 1
ATOM 1682 C CA . LEU A 1 223 ? 10.838 -13.209 -11.518 1.00 98.38 223 LEU A CA 1
ATOM 1683 C C . LEU A 1 223 ? 9.916 -14.432 -11.567 1.00 98.38 223 LEU A C 1
ATOM 1685 O O . LEU A 1 223 ? 8.707 -14.274 -11.739 1.00 98.38 223 LEU A O 1
ATOM 1689 N N . GLN A 1 224 ? 10.461 -15.638 -11.396 1.00 98.44 224 GLN A N 1
ATOM 1690 C CA . GLN A 1 224 ? 9.667 -16.863 -11.352 1.00 98.44 224 GLN A CA 1
ATOM 1691 C C . GLN A 1 224 ? 8.751 -16.905 -10.122 1.00 98.44 224 GLN A C 1
ATOM 1693 O O . GLN A 1 224 ? 7.577 -17.263 -10.249 1.00 98.44 224 GLN A O 1
ATOM 1698 N N . ASP A 1 225 ? 9.248 -16.497 -8.957 1.00 98.50 225 ASP A N 1
ATOM 1699 C CA . ASP A 1 225 ? 8.466 -16.453 -7.722 1.00 98.50 225 ASP A CA 1
ATOM 1700 C C . ASP A 1 225 ? 7.367 -15.394 -7.799 1.00 98.50 225 ASP A C 1
ATOM 1702 O O . ASP A 1 225 ? 6.203 -15.695 -7.544 1.00 98.50 225 ASP A O 1
ATOM 1706 N N . LEU A 1 226 ? 7.684 -14.176 -8.247 1.00 98.62 226 LEU A N 1
ATOM 1707 C CA . LEU A 1 226 ? 6.683 -13.122 -8.437 1.00 98.62 226 LEU A CA 1
ATOM 1708 C C . LEU A 1 226 ? 5.619 -13.524 -9.471 1.00 98.62 226 LEU A C 1
ATOM 1710 O O . LEU A 1 226 ? 4.432 -13.241 -9.294 1.00 98.62 226 LEU A O 1
ATOM 1714 N N . LYS A 1 227 ? 6.002 -14.243 -10.531 1.00 98.56 227 LYS A N 1
ATOM 1715 C CA . LYS A 1 227 ? 5.043 -14.811 -11.485 1.00 98.56 227 LYS A CA 1
ATOM 1716 C C . LYS A 1 227 ? 4.107 -15.826 -10.823 1.00 98.56 227 LYS A C 1
ATOM 1718 O O . LYS A 1 227 ? 2.914 -15.829 -11.119 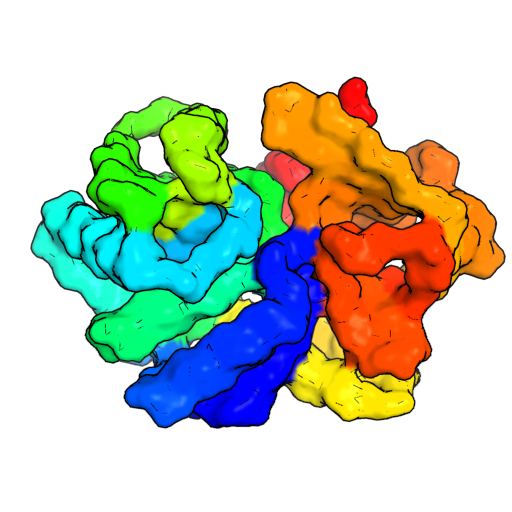1.00 98.56 227 LYS A O 1
ATOM 1723 N N . ASN A 1 228 ? 4.617 -16.666 -9.927 1.00 98.38 228 ASN A N 1
ATOM 1724 C CA . ASN A 1 228 ? 3.812 -17.667 -9.227 1.00 98.38 228 ASN A CA 1
ATOM 1725 C C . ASN A 1 228 ? 2.875 -17.035 -8.182 1.00 98.38 228 ASN A C 1
ATOM 1727 O O . ASN A 1 228 ? 1.705 -17.406 -8.120 1.00 98.38 228 ASN A O 1
ATOM 1731 N N . ILE A 1 229 ? 3.371 -16.063 -7.411 1.00 98.25 229 ILE A N 1
ATOM 1732 C CA . ILE A 1 229 ? 2.647 -15.440 -6.292 1.00 98.25 229 ILE A CA 1
ATOM 1733 C C . ILE A 1 229 ? 1.591 -14.451 -6.797 1.00 98.25 229 ILE A C 1
ATOM 1735 O O . ILE A 1 229 ? 0.427 -14.502 -6.399 1.00 98.25 229 ILE A O 1
ATOM 1739 N N . CYS A 1 230 ? 1.982 -13.533 -7.686 1.00 97.38 230 CYS A N 1
ATOM 1740 C CA . CYS A 1 230 ? 1.136 -12.413 -8.100 1.00 97.38 230 CYS A CA 1
ATOM 1741 C C . CYS A 1 230 ? 0.998 -12.258 -9.617 1.00 97.38 230 CYS A C 1
ATOM 1743 O O . CYS A 1 230 ? 0.381 -11.299 -10.070 1.00 97.38 230 CYS A O 1
ATOM 1745 N N . ARG A 1 231 ? 1.496 -13.212 -10.416 1.00 98.25 231 ARG A N 1
ATOM 1746 C CA . ARG A 1 231 ? 1.463 -13.150 -11.891 1.00 98.25 231 ARG A CA 1
ATOM 1747 C C . ARG A 1 231 ? 2.217 -11.943 -12.444 1.00 98.25 231 ARG A C 1
ATOM 1749 O O . ARG A 1 231 ? 1.814 -11.382 -13.458 1.00 98.25 231 ARG A O 1
ATOM 1756 N N . ALA A 1 232 ? 3.300 -11.551 -11.774 1.00 98.50 232 ALA A N 1
ATOM 1757 C CA . ALA A 1 232 ? 4.172 -10.505 -12.277 1.00 98.50 232 ALA A CA 1
ATOM 1758 C C . ALA A 1 232 ? 4.781 -10.893 -13.633 1.00 98.50 232 ALA A C 1
ATOM 1760 O O . ALA A 1 232 ? 5.225 -12.026 -13.838 1.00 98.50 232 ALA A O 1
ATOM 1761 N N . GLU A 1 233 ? 4.849 -9.923 -14.535 1.00 98.50 233 GLU A N 1
ATOM 1762 C CA . GLU A 1 233 ? 5.476 -10.035 -15.846 1.00 98.50 233 GLU A CA 1
ATOM 1763 C C . GLU A 1 233 ? 6.578 -8.981 -15.965 1.00 98.50 233 GLU A C 1
ATOM 1765 O O . GLU A 1 233 ? 6.342 -7.794 -15.732 1.00 98.50 233 GLU A O 1
ATOM 1770 N N . LEU A 1 234 ? 7.789 -9.402 -16.344 1.00 98.56 234 LEU A N 1
ATOM 1771 C CA . LEU A 1 234 ? 8.845 -8.467 -16.725 1.00 98.56 234 LEU A CA 1
ATOM 1772 C C . LEU A 1 234 ? 8.475 -7.822 -18.061 1.00 98.56 234 LEU A C 1
ATOM 1774 O O . LEU A 1 234 ? 8.419 -8.505 -19.081 1.00 98.56 234 LEU A O 1
ATOM 1778 N N . ILE A 1 235 ? 8.274 -6.506 -18.055 1.00 98.50 235 ILE A N 1
ATOM 1779 C CA . ILE A 1 235 ? 8.022 -5.739 -19.276 1.00 98.50 235 ILE A CA 1
ATOM 1780 C C . ILE A 1 235 ? 9.347 -5.430 -19.972 1.00 98.50 235 ILE A C 1
ATOM 1782 O O . ILE A 1 235 ? 9.540 -5.757 -21.141 1.00 98.50 235 ILE A O 1
ATOM 1786 N N . THR A 1 236 ? 10.272 -4.791 -19.253 1.00 98.50 236 THR A N 1
ATOM 1787 C CA . THR A 1 236 ? 11.592 -4.426 -19.779 1.00 98.50 236 THR A CA 1
ATOM 1788 C C . THR A 1 236 ? 12.558 -4.027 -18.662 1.00 98.50 236 THR A C 1
ATOM 1790 O O . THR A 1 236 ? 12.169 -3.891 -17.501 1.00 98.50 236 THR A O 1
ATOM 1793 N N . THR A 1 237 ? 13.823 -3.816 -19.016 1.00 98.44 237 THR A N 1
ATOM 1794 C CA . THR A 1 237 ? 14.806 -3.119 -18.183 1.00 98.44 237 THR A CA 1
ATOM 1795 C C . THR A 1 237 ? 15.023 -1.712 -18.725 1.00 98.44 237 THR A C 1
ATOM 1797 O O . THR A 1 237 ? 14.962 -1.470 -19.933 1.00 98.44 237 THR A O 1
ATOM 1800 N N . ALA A 1 238 ? 15.251 -0.757 -17.833 1.00 98.31 238 ALA A N 1
ATOM 1801 C CA . ALA A 1 238 ? 15.238 0.651 -18.189 1.00 98.31 238 ALA A CA 1
ATOM 1802 C C . ALA A 1 238 ? 16.317 1.426 -17.442 1.00 98.31 238 ALA A C 1
ATOM 1804 O O . ALA A 1 238 ? 16.467 1.290 -16.229 1.00 98.31 238 ALA A O 1
ATOM 1805 N N . LYS A 1 239 ? 17.047 2.277 -18.173 1.00 98.56 239 LYS A N 1
ATOM 1806 C CA . LYS A 1 239 ? 17.946 3.281 -17.597 1.00 98.56 239 LYS A CA 1
ATOM 1807 C C . LYS A 1 239 ? 17.317 4.661 -17.700 1.00 98.56 239 LYS A C 1
ATOM 1809 O O . LYS A 1 239 ? 16.948 5.087 -18.794 1.00 98.56 239 LYS A O 1
ATOM 1814 N N . VAL A 1 240 ? 17.267 5.388 -16.593 1.00 98.56 240 VAL A N 1
ATOM 1815 C CA . VAL A 1 240 ? 16.713 6.744 -16.556 1.00 98.56 240 VAL A CA 1
ATOM 1816 C C . VAL A 1 240 ? 17.657 7.732 -17.238 1.00 98.56 240 VAL A C 1
ATOM 1818 O O . VAL A 1 240 ? 18.818 7.879 -16.843 1.00 98.56 240 VAL A O 1
ATOM 1821 N N . THR A 1 241 ? 17.157 8.447 -18.247 1.00 98.38 241 THR A N 1
ATOM 1822 C CA . THR A 1 241 ? 17.909 9.491 -18.964 1.00 98.38 241 THR A CA 1
ATOM 1823 C C . THR A 1 241 ? 17.575 10.897 -18.481 1.00 98.38 241 THR A C 1
ATOM 1825 O O . THR A 1 241 ? 18.458 11.761 -18.466 1.00 98.38 241 THR A O 1
ATOM 1828 N N . SER A 1 242 ? 16.330 11.125 -18.064 1.00 97.38 242 SER A N 1
ATOM 1829 C CA . SER A 1 242 ? 15.851 12.405 -17.537 1.00 97.38 242 SER A CA 1
ATOM 1830 C C . SER A 1 242 ? 14.642 12.216 -16.630 1.00 97.38 242 SER A C 1
ATOM 1832 O O . SER A 1 242 ? 13.849 11.300 -16.821 1.00 97.38 242 SER A O 1
ATOM 1834 N N . VAL A 1 243 ? 14.502 13.121 -15.663 1.00 96.62 243 VAL A N 1
ATOM 1835 C CA . VAL A 1 243 ? 13.349 13.220 -14.765 1.00 96.62 243 VAL A CA 1
ATOM 1836 C C . VAL A 1 243 ? 12.809 14.639 -14.889 1.00 96.62 243 VAL A C 1
ATOM 1838 O O . VAL A 1 243 ? 13.513 15.596 -14.567 1.00 96.62 243 VAL A O 1
ATOM 1841 N N . PHE A 1 244 ? 11.583 14.782 -15.378 1.00 92.50 244 PHE A N 1
ATOM 1842 C CA . PHE A 1 244 ? 10.891 16.059 -15.501 1.00 92.50 244 PHE A CA 1
ATOM 1843 C C . PHE A 1 244 ? 9.758 16.125 -14.481 1.00 92.50 244 PHE A C 1
ATOM 1845 O O . PHE A 1 244 ? 8.896 15.252 -14.453 1.00 92.50 244 PHE A O 1
ATOM 1852 N N . LYS A 1 245 ? 9.762 17.158 -13.637 1.00 88.00 245 LYS A N 1
ATOM 1853 C CA . LYS A 1 245 ? 8.770 17.364 -12.576 1.00 88.00 245 LYS A CA 1
ATOM 1854 C C . LYS A 1 245 ? 7.945 18.604 -12.900 1.00 88.00 245 LYS A C 1
ATOM 1856 O O . LYS A 1 245 ? 8.501 19.698 -12.962 1.00 88.00 245 LYS A O 1
ATOM 1861 N N . ASN A 1 246 ? 6.640 18.434 -13.073 1.00 79.06 246 ASN A N 1
ATOM 1862 C CA . ASN A 1 246 ? 5.685 19.523 -13.234 1.00 79.06 246 ASN A CA 1
ATOM 1863 C C . ASN A 1 246 ? 4.729 19.554 -12.037 1.00 79.06 246 ASN A C 1
ATOM 1865 O O . ASN A 1 246 ? 4.259 18.510 -11.591 1.00 79.06 246 ASN A O 1
ATOM 1869 N N . LYS A 1 247 ? 4.445 20.742 -11.506 1.00 65.00 247 LYS A N 1
ATOM 1870 C CA . LYS A 1 247 ? 3.396 20.909 -10.497 1.00 65.00 247 LYS A CA 1
ATOM 1871 C C . LYS A 1 247 ? 2.104 21.228 -11.226 1.00 65.00 247 LYS A C 1
ATOM 1873 O O . LYS A 1 247 ? 1.976 22.320 -11.769 1.00 65.00 247 LYS A O 1
ATOM 1878 N N . ASP A 1 248 ? 1.185 20.276 -11.222 1.00 58.28 248 ASP A N 1
ATOM 1879 C CA . ASP A 1 248 ? -0.192 20.513 -11.636 1.00 58.28 248 ASP A CA 1
ATOM 1880 C C . ASP A 1 248 ? -1.064 20.791 -10.408 1.00 58.28 248 ASP A C 1
ATOM 1882 O O . ASP A 1 248 ? -0.641 20.491 -9.293 1.00 58.28 248 ASP A O 1
ATOM 1886 N N . GLN A 1 249 ? -2.244 21.374 -10.614 1.00 51.50 249 GLN A N 1
ATOM 1887 C CA . GLN A 1 249 ? -3.087 22.129 -9.670 1.00 51.50 249 GLN A CA 1
ATOM 1888 C C . GLN A 1 249 ? -3.186 21.630 -8.211 1.00 51.50 249 GLN A C 1
ATOM 1890 O O . GLN A 1 249 ? -3.391 22.470 -7.346 1.00 51.50 249 GLN A O 1
ATOM 1895 N N . ASP A 1 250 ? -2.945 20.348 -7.910 1.00 52.78 250 ASP A N 1
ATOM 1896 C CA . ASP A 1 250 ? -2.817 19.816 -6.540 1.00 52.78 250 ASP A CA 1
ATOM 1897 C C . ASP A 1 250 ? -1.735 18.717 -6.363 1.00 52.78 250 ASP A C 1
ATOM 1899 O O . ASP A 1 250 ? -1.542 18.202 -5.258 1.00 52.78 250 ASP A O 1
ATOM 1903 N N . PHE A 1 251 ? -1.000 18.341 -7.422 1.00 58.34 251 PHE A N 1
ATOM 1904 C CA . PHE A 1 251 ? -0.081 17.193 -7.417 1.00 58.34 251 PHE A CA 1
ATOM 1905 C C . PHE A 1 251 ? 1.207 17.429 -8.210 1.00 58.34 251 PHE A C 1
ATOM 1907 O O . PHE A 1 251 ? 1.242 18.127 -9.223 1.00 58.34 251 PHE A O 1
ATOM 1914 N N . LEU A 1 252 ? 2.288 16.779 -7.773 1.00 68.38 252 LEU A N 1
ATOM 1915 C CA . LEU A 1 252 ? 3.521 16.721 -8.545 1.00 68.38 252 LEU A CA 1
ATOM 1916 C C . LEU A 1 252 ? 3.405 15.602 -9.582 1.00 68.38 252 LEU A C 1
ATOM 1918 O O . LEU A 1 252 ? 3.420 14.426 -9.239 1.00 68.38 252 LEU A O 1
ATOM 1922 N N . LYS A 1 253 ? 3.325 15.966 -10.856 1.00 83.81 253 LYS A N 1
ATOM 1923 C CA . LYS A 1 253 ? 3.434 15.025 -11.965 1.00 83.81 253 LYS A CA 1
ATOM 1924 C C . LYS A 1 253 ? 4.899 14.877 -12.343 1.00 83.81 253 LYS A C 1
ATOM 1926 O O . LYS A 1 253 ? 5.587 15.867 -12.596 1.00 83.81 253 LYS A O 1
ATOM 1931 N N . THR A 1 254 ? 5.377 13.644 -12.406 1.00 91.25 254 THR A N 1
ATOM 1932 C CA . THR A 1 254 ? 6.742 13.331 -12.822 1.00 91.25 254 THR A CA 1
ATOM 1933 C C . THR A 1 254 ? 6.708 12.482 -14.086 1.00 91.25 254 THR A C 1
ATOM 1935 O O . THR A 1 254 ? 6.067 11.437 -14.122 1.00 91.25 254 THR A O 1
ATOM 1938 N N . ILE A 1 255 ? 7.402 12.940 -15.127 1.00 94.44 255 ILE A N 1
ATOM 1939 C CA . ILE A 1 255 ? 7.665 12.166 -16.341 1.00 94.44 255 ILE A CA 1
ATOM 1940 C C . ILE A 1 255 ? 9.127 11.737 -16.291 1.00 94.44 255 ILE A C 1
ATOM 1942 O O . ILE A 1 255 ? 10.029 12.576 -16.218 1.00 94.44 255 ILE A O 1
ATOM 1946 N N . VAL A 1 256 ? 9.364 10.430 -16.303 1.00 97.12 256 VAL A N 1
ATOM 1947 C CA . VAL A 1 256 ? 10.709 9.852 -16.313 1.00 97.12 256 VAL A CA 1
ATOM 1948 C C . VAL A 1 256 ? 10.963 9.261 -17.687 1.00 97.12 256 VAL A C 1
ATOM 1950 O O . VAL A 1 256 ? 10.330 8.279 -18.060 1.00 97.12 256 VAL A O 1
ATOM 1953 N N . THR A 1 257 ? 11.913 9.829 -18.421 1.00 98.12 257 THR A N 1
ATOM 1954 C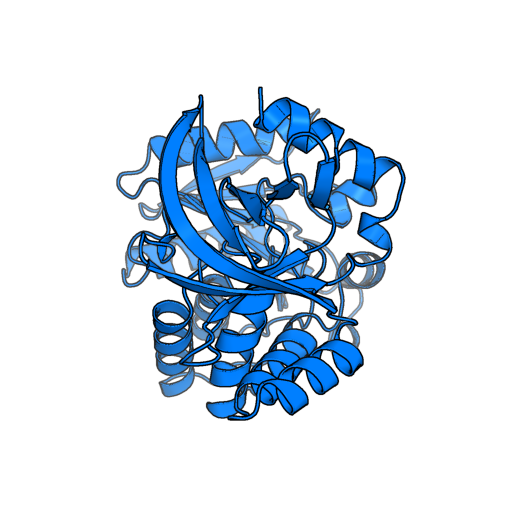 CA . THR A 1 257 ? 12.313 9.284 -19.719 1.00 98.12 257 THR A CA 1
ATOM 1955 C C . THR A 1 257 ? 13.330 8.176 -19.511 1.00 98.12 257 THR A C 1
ATOM 1957 O O . THR A 1 257 ? 14.323 8.323 -18.784 1.00 98.12 257 THR A O 1
ATOM 1960 N N . LEU A 1 258 ? 13.075 7.062 -20.176 1.00 98.56 258 LEU A N 1
ATOM 1961 C CA . LEU A 1 258 ? 13.771 5.802 -20.031 1.00 98.56 258 LEU A CA 1
ATOM 1962 C C . LEU A 1 258 ? 14.402 5.402 -21.358 1.00 98.56 258 LEU A C 1
ATOM 1964 O O . LEU A 1 258 ? 13.778 5.484 -22.412 1.00 98.56 258 LEU A O 1
ATOM 1968 N N . ARG A 1 259 ? 15.629 4.889 -21.295 1.00 98.56 259 ARG A N 1
ATOM 1969 C CA . ARG A 1 259 ? 16.231 4.113 -22.378 1.00 98.56 259 ARG A CA 1
ATOM 1970 C C . ARG A 1 259 ? 16.067 2.631 -22.072 1.00 98.56 259 ARG A C 1
ATOM 1972 O O . ARG A 1 259 ? 16.603 2.158 -21.069 1.00 98.56 259 ARG A O 1
ATOM 1979 N N . THR A 1 260 ? 15.382 1.917 -22.954 1.00 98.12 260 THR A N 1
ATOM 1980 C CA . THR A 1 260 ? 15.127 0.474 -22.866 1.00 98.12 260 THR A CA 1
ATOM 1981 C C . THR A 1 260 ? 15.694 -0.238 -24.102 1.00 98.12 260 THR A C 1
ATOM 1983 O O . THR A 1 260 ? 16.045 0.422 -25.088 1.00 98.12 260 THR A O 1
ATOM 1986 N N . PRO A 1 261 ? 15.799 -1.579 -24.099 1.00 97.62 261 PRO A N 1
ATOM 1987 C CA . PRO A 1 261 ? 16.143 -2.345 -25.297 1.00 97.62 261 PRO A CA 1
ATOM 1988 C C . PRO A 1 261 ? 15.190 -2.126 -26.485 1.00 97.62 261 PRO A C 1
ATOM 1990 O O . PRO A 1 261 ? 15.603 -2.306 -27.627 1.00 97.62 261 PRO A O 1
ATOM 1993 N N . GLN A 1 262 ? 13.934 -1.736 -26.236 1.00 96.38 262 GLN A N 1
ATOM 1994 C CA . GLN A 1 262 ? 12.907 -1.513 -27.263 1.00 96.38 262 GLN A CA 1
ATOM 1995 C C . GLN A 1 262 ? 12.818 -0.053 -27.736 1.00 96.38 262 GLN A C 1
ATOM 1997 O O . GLN A 1 262 ? 12.047 0.244 -28.649 1.00 96.38 262 GLN A O 1
ATOM 2002 N N . GLY A 1 263 ? 13.592 0.860 -27.142 1.00 96.94 263 GLY A N 1
ATOM 2003 C CA . GLY A 1 263 ? 13.632 2.267 -27.528 1.00 96.94 263 GLY A CA 1
ATOM 2004 C C . GLY A 1 263 ? 13.519 3.219 -26.343 1.00 96.94 263 GLY A C 1
ATOM 2005 O O . GLY A 1 263 ? 13.945 2.915 -25.228 1.00 96.94 263 GLY A O 1
ATOM 2006 N N . ILE A 1 264 ? 12.990 4.412 -26.605 1.00 98.25 264 ILE A N 1
ATOM 2007 C CA . ILE A 1 264 ? 12.702 5.399 -25.565 1.00 98.25 264 ILE A CA 1
ATOM 2008 C C . ILE A 1 264 ? 11.273 5.189 -25.073 1.00 98.25 264 ILE A C 1
ATOM 2010 O O . ILE A 1 264 ? 10.362 5.018 -25.877 1.00 98.25 264 ILE A O 1
ATOM 2014 N N . MET A 1 265 ? 11.092 5.191 -23.757 1.00 98.38 265 MET A N 1
ATOM 2015 C CA . MET A 1 265 ? 9.789 5.086 -23.101 1.00 98.38 265 MET A CA 1
ATOM 2016 C C . MET A 1 265 ? 9.668 6.168 -22.034 1.00 98.38 265 MET A C 1
ATOM 2018 O O . MET A 1 265 ? 10.680 6.609 -21.493 1.00 98.38 265 MET A O 1
ATOM 2022 N N . ASP A 1 266 ? 8.443 6.543 -21.689 1.00 97.31 266 ASP A N 1
ATOM 2023 C CA . ASP A 1 266 ? 8.162 7.445 -20.579 1.00 97.31 266 ASP A CA 1
ATOM 2024 C C . ASP A 1 266 ? 7.392 6.716 -19.480 1.00 97.31 266 ASP A C 1
ATOM 2026 O O . ASP A 1 266 ? 6.396 6.032 -19.730 1.00 97.31 266 ASP A O 1
ATOM 2030 N N . LEU A 1 267 ? 7.853 6.891 -18.245 1.00 97.12 267 LEU A N 1
ATOM 2031 C CA . LEU A 1 267 ? 7.129 6.513 -17.041 1.00 97.12 267 LEU A CA 1
ATOM 2032 C C . LEU A 1 267 ? 6.369 7.737 -16.529 1.00 97.12 267 LEU A C 1
ATOM 2034 O O . LEU A 1 267 ? 6.970 8.781 -16.261 1.00 97.12 267 LEU A O 1
ATOM 2038 N N . ILE A 1 268 ? 5.054 7.607 -16.391 1.00 95.44 268 ILE A N 1
ATOM 2039 C CA . ILE A 1 268 ? 4.166 8.668 -15.918 1.00 95.44 268 ILE A CA 1
ATOM 2040 C C . ILE A 1 268 ? 3.845 8.404 -14.455 1.00 95.44 268 ILE A C 1
ATOM 2042 O O . ILE A 1 268 ? 3.289 7.361 -14.113 1.00 95.44 268 ILE A O 1
ATOM 2046 N N . ILE A 1 269 ? 4.174 9.365 -13.600 1.00 93.38 269 ILE A N 1
ATOM 2047 C CA . ILE A 1 269 ? 4.042 9.256 -12.150 1.00 93.38 269 ILE A CA 1
ATOM 2048 C C . ILE A 1 269 ? 3.251 10.458 -11.630 1.00 93.38 269 ILE A C 1
ATOM 2050 O O . ILE A 1 269 ? 3.503 11.596 -12.038 1.00 93.38 269 ILE A O 1
ATOM 2054 N N . LYS A 1 270 ? 2.314 10.205 -10.714 1.00 87.38 270 LYS A N 1
ATOM 2055 C CA . LYS A 1 270 ? 1.691 11.225 -9.856 1.00 87.38 270 LYS A CA 1
ATOM 2056 C C . LYS A 1 270 ? 2.273 11.059 -8.448 1.00 87.38 270 LYS A C 1
ATOM 2058 O O . LYS A 1 270 ? 3.415 11.452 -8.226 1.00 87.38 270 LYS A O 1
ATOM 2063 N N . ASN A 1 271 ? 1.543 10.397 -7.552 1.00 84.25 271 ASN A N 1
ATOM 2064 C CA . ASN A 1 271 ? 2.102 9.830 -6.320 1.00 84.25 271 ASN A CA 1
ATOM 2065 C C . ASN A 1 271 ? 2.592 8.397 -6.592 1.00 84.25 271 ASN A C 1
ATOM 2067 O O . ASN A 1 271 ? 3.721 8.045 -6.268 1.00 84.25 271 ASN A O 1
ATOM 2071 N N . GLU A 1 272 ? 1.777 7.625 -7.310 1.00 92.69 272 GLU A N 1
ATOM 2072 C CA . GLU A 1 272 ? 2.089 6.291 -7.813 1.00 92.69 272 GLU A CA 1
ATOM 2073 C C . GLU A 1 272 ? 2.457 6.336 -9.303 1.00 92.69 272 GLU A C 1
ATOM 2075 O O . GLU A 1 272 ? 2.172 7.299 -10.030 1.00 92.69 272 GLU A O 1
ATOM 2080 N N . ILE A 1 273 ? 3.074 5.259 -9.780 1.00 96.56 273 ILE A N 1
ATOM 2081 C CA . ILE A 1 273 ? 3.343 5.012 -11.192 1.00 96.56 273 ILE A CA 1
ATOM 2082 C C . ILE A 1 273 ? 2.024 4.657 -11.877 1.00 96.56 273 ILE A C 1
ATOM 2084 O O . ILE A 1 273 ? 1.404 3.631 -11.592 1.00 96.56 273 ILE A O 1
ATOM 2088 N N . LEU A 1 274 ? 1.603 5.514 -12.803 1.00 96.12 274 LEU A N 1
ATOM 2089 C CA . LEU A 1 274 ? 0.312 5.397 -13.471 1.00 96.12 274 LEU A CA 1
ATOM 2090 C C . LEU A 1 274 ? 0.412 4.684 -14.822 1.00 96.12 274 LEU A C 1
ATOM 2092 O O . LEU A 1 274 ? -0.498 3.944 -15.199 1.00 96.12 274 LEU A O 1
ATOM 2096 N N . ALA A 1 275 ? 1.493 4.916 -15.569 1.00 97.25 275 ALA A N 1
ATOM 2097 C CA . ALA A 1 275 ? 1.670 4.334 -16.894 1.00 97.25 275 ALA A CA 1
ATOM 2098 C C . ALA A 1 275 ? 3.139 4.223 -17.312 1.00 97.25 275 ALA A C 1
ATOM 2100 O O . ALA A 1 275 ? 3.976 5.039 -16.930 1.00 97.25 275 ALA A O 1
ATOM 2101 N N . LEU A 1 276 ? 3.409 3.238 -18.165 1.00 98.00 276 LEU A N 1
ATOM 2102 C CA . LEU A 1 276 ? 4.582 3.139 -19.021 1.00 98.00 276 LEU A CA 1
ATOM 2103 C C . LEU A 1 276 ? 4.104 3.279 -20.467 1.00 98.00 276 LEU A C 1
ATOM 2105 O O . LEU A 1 276 ? 3.276 2.485 -20.922 1.00 98.00 276 LEU A O 1
ATOM 2109 N N . GLN A 1 277 ? 4.629 4.258 -21.194 1.00 96.19 277 GLN A N 1
ATOM 2110 C CA . GLN A 1 277 ? 4.243 4.519 -22.579 1.00 96.19 277 GLN A CA 1
ATOM 2111 C C . GLN A 1 277 ? 5.452 4.572 -23.510 1.00 96.19 277 GLN A C 1
ATOM 2113 O O . GLN A 1 277 ? 6.540 4.992 -23.117 1.00 96.19 277 GLN A O 1
ATOM 2118 N N . GLN A 1 278 ? 5.243 4.165 -24.756 1.00 96.06 278 GLN A N 1
ATOM 2119 C CA . GLN A 1 278 ? 6.185 4.344 -25.852 1.00 96.06 278 GLN A CA 1
ATOM 2120 C C . GLN A 1 278 ? 5.473 5.126 -26.953 1.00 96.06 278 GLN A C 1
ATOM 2122 O O . GLN A 1 278 ? 4.468 4.662 -27.495 1.00 96.06 278 GLN A O 1
ATOM 2127 N N . ASP A 1 279 ? 5.973 6.322 -27.256 1.00 90.19 279 ASP A N 1
ATOM 2128 C CA . ASP A 1 279 ? 5.307 7.285 -28.133 1.00 90.19 279 ASP A CA 1
ATOM 2129 C C . ASP A 1 279 ? 3.863 7.571 -27.666 1.00 90.19 279 ASP A C 1
ATOM 2131 O O . ASP A 1 279 ? 3.656 8.155 -26.606 1.00 90.19 279 ASP A O 1
ATOM 2135 N N . SER A 1 280 ? 2.853 7.153 -28.437 1.00 86.00 280 SER A N 1
ATOM 2136 C CA . SER A 1 280 ? 1.424 7.276 -28.090 1.00 86.00 280 SER A CA 1
ATOM 2137 C C . SER A 1 280 ? 0.795 5.972 -27.578 1.00 86.00 280 SER A C 1
ATOM 2139 O O . SER A 1 280 ? -0.405 5.939 -27.306 1.00 86.00 280 SER A O 1
ATOM 2141 N N . ASN A 1 281 ? 1.573 4.892 -27.462 1.00 93.81 281 ASN A N 1
ATOM 2142 C CA . ASN A 1 281 ? 1.078 3.576 -27.070 1.00 93.81 281 ASN A CA 1
ATOM 2143 C C . ASN A 1 281 ? 1.323 3.324 -25.578 1.00 93.81 281 ASN A C 1
ATOM 2145 O O . ASN A 1 281 ? 2.460 3.376 -25.107 1.00 93.81 281 ASN A O 1
ATOM 2149 N N . LEU A 1 282 ? 0.259 2.997 -24.841 1.00 95.81 282 LEU A N 1
ATOM 2150 C CA . LEU A 1 282 ? 0.360 2.534 -23.456 1.00 95.81 282 LEU A CA 1
ATOM 2151 C C . LEU A 1 282 ? 0.855 1.083 -23.446 1.00 95.81 282 LEU A C 1
ATOM 2153 O O . LEU A 1 282 ? 0.162 0.188 -23.923 1.00 95.81 282 LEU A O 1
ATOM 2157 N N . ILE A 1 283 ? 2.050 0.859 -22.900 1.00 97.75 283 ILE A N 1
ATOM 2158 C CA . ILE A 1 283 ? 2.656 -0.473 -22.760 1.00 97.75 283 ILE A CA 1
ATOM 2159 C C . ILE A 1 283 ? 2.135 -1.164 -21.497 1.00 97.75 283 ILE A C 1
ATOM 2161 O O . ILE A 1 283 ? 1.823 -2.351 -21.514 1.00 97.75 283 ILE A O 1
ATOM 2165 N N . ALA A 1 284 ? 2.019 -0.410 -20.404 1.00 97.75 284 ALA A N 1
ATOM 2166 C CA . ALA A 1 284 ? 1.385 -0.836 -19.163 1.00 97.75 284 ALA A CA 1
ATOM 2167 C C . ALA A 1 284 ? 0.725 0.375 -18.506 1.00 97.75 284 ALA A C 1
ATOM 2169 O O . ALA A 1 284 ? 1.243 1.489 -18.608 1.00 97.75 284 ALA A O 1
ATOM 2170 N N . HIS A 1 285 ? -0.409 0.181 -17.840 1.00 97.06 285 HIS A N 1
ATOM 2171 C CA . HIS A 1 285 ? -1.111 1.273 -17.178 1.00 97.06 285 HIS A CA 1
ATOM 2172 C C . HIS A 1 285 ? -2.042 0.780 -16.066 1.00 97.06 285 HIS A C 1
ATOM 2174 O O . HIS A 1 285 ? -2.444 -0.383 -16.047 1.00 97.06 285 HIS A O 1
ATOM 2180 N N . ILE A 1 286 ? -2.414 1.689 -15.165 1.00 96.38 286 ILE A N 1
ATOM 2181 C CA . ILE A 1 286 ? -3.459 1.466 -14.154 1.00 96.38 286 ILE A CA 1
ATOM 2182 C C . ILE A 1 286 ? -4.767 0.952 -14.789 1.00 96.38 286 ILE A C 1
ATOM 2184 O O . ILE A 1 286 ? -5.135 1.396 -15.879 1.00 96.38 286 ILE A O 1
ATOM 2188 N N . PRO A 1 287 ? -5.482 0.017 -14.148 1.00 95.44 287 PRO A N 1
ATOM 2189 C CA . PRO A 1 287 ? -5.359 -0.343 -12.738 1.00 95.44 287 PRO A CA 1
ATOM 2190 C C . PRO A 1 287 ? -4.335 -1.443 -12.448 1.00 95.44 287 PRO A C 1
ATOM 2192 O O . PRO A 1 287 ? -4.164 -1.802 -11.281 1.00 95.44 287 PRO A O 1
ATOM 2195 N N . ASP A 1 288 ? -3.639 -1.970 -13.458 1.00 97.69 288 ASP A N 1
ATOM 2196 C CA . ASP A 1 288 ? -2.517 -2.869 -13.199 1.00 97.69 288 ASP A CA 1
ATOM 2197 C C . ASP A 1 288 ? -1.428 -2.129 -12.413 1.00 97.69 288 ASP A C 1
ATOM 2199 O O . ASP A 1 288 ? -1.283 -0.901 -12.474 1.00 97.69 288 ASP A O 1
ATOM 2203 N N . LEU A 1 289 ? -0.689 -2.881 -11.609 1.00 98.31 289 LEU A N 1
ATOM 2204 C CA . LEU A 1 289 ? 0.415 -2.344 -10.839 1.00 98.31 289 LEU A CA 1
ATOM 2205 C C . LEU A 1 289 ? 1.648 -2.312 -11.738 1.00 98.31 289 LEU A C 1
ATOM 2207 O O . LEU A 1 289 ? 1.982 -3.305 -12.389 1.00 98.31 289 LEU A O 1
ATOM 2211 N N . ILE A 1 290 ? 2.332 -1.173 -11.744 1.00 98.69 290 ILE A N 1
ATOM 2212 C CA . ILE A 1 290 ? 3.631 -1.012 -12.386 1.00 98.69 290 ILE A CA 1
ATOM 2213 C C . ILE A 1 290 ? 4.652 -0.855 -11.268 1.00 98.69 290 ILE A C 1
ATOM 2215 O O . ILE A 1 290 ? 4.615 0.114 -10.509 1.00 98.69 290 ILE A O 1
ATOM 2219 N N . CYS A 1 291 ? 5.539 -1.834 -11.154 1.00 98.50 291 CYS A N 1
ATOM 2220 C CA . CYS A 1 291 ? 6.490 -1.943 -10.058 1.00 98.50 291 CYS A CA 1
ATOM 2221 C C . CYS A 1 291 ? 7.915 -1.833 -10.595 1.00 98.50 291 CYS A C 1
ATOM 2223 O O . CYS A 1 291 ? 8.217 -2.312 -11.691 1.00 98.50 291 CYS A O 1
ATOM 2225 N N . LEU A 1 292 ? 8.798 -1.226 -9.807 1.00 98.50 292 LEU A N 1
ATOM 2226 C CA . LEU A 1 292 ? 10.201 -1.042 -10.159 1.00 98.50 292 LEU A CA 1
ATOM 2227 C C . LEU A 1 292 ? 11.078 -1.845 -9.207 1.00 98.50 292 LEU A C 1
ATOM 2229 O O . LEU A 1 292 ? 10.887 -1.779 -7.993 1.00 98.50 292 LEU A O 1
ATOM 2233 N N . LEU A 1 293 ? 12.049 -2.562 -9.764 1.00 98.06 293 LEU A N 1
ATOM 2234 C CA . LEU A 1 293 ? 13.015 -3.356 -9.011 1.00 98.06 293 LEU A CA 1
ATOM 2235 C C . LEU A 1 293 ? 14.433 -2.964 -9.429 1.00 98.06 293 LEU A C 1
ATOM 2237 O O . LEU A 1 293 ? 14.792 -3.111 -10.600 1.00 98.06 293 LEU A O 1
ATOM 2241 N N . ASP A 1 294 ? 15.237 -2.467 -8.494 1.00 97.38 294 ASP A N 1
ATOM 2242 C CA . ASP A 1 294 ? 16.627 -2.103 -8.760 1.00 97.38 294 ASP A CA 1
ATOM 2243 C C . ASP A 1 294 ? 17.426 -3.328 -9.229 1.00 97.38 294 ASP A C 1
ATOM 2245 O O . ASP A 1 294 ? 17.393 -4.387 -8.605 1.00 97.38 294 ASP A O 1
ATOM 2249 N N . LEU A 1 295 ? 18.147 -3.208 -10.347 1.00 96.12 295 LEU A N 1
ATOM 2250 C CA . LEU A 1 295 ? 18.852 -4.351 -10.945 1.00 96.12 295 LEU A CA 1
ATOM 2251 C C . LEU A 1 295 ? 20.188 -4.681 -10.271 1.00 96.12 295 LEU A C 1
ATOM 2253 O O . LEU A 1 295 ? 20.801 -5.693 -10.606 1.00 96.12 295 LEU A O 1
ATOM 2257 N N . LYS A 1 296 ? 20.661 -3.832 -9.358 1.00 93.75 296 LYS A N 1
ATOM 2258 C CA . LYS A 1 296 ? 21.880 -4.052 -8.579 1.00 93.75 296 LYS A CA 1
ATOM 2259 C C . LYS A 1 296 ? 21.564 -4.644 -7.208 1.00 93.75 296 LYS A C 1
ATOM 2261 O O . LYS A 1 296 ? 22.317 -5.494 -6.744 1.00 93.75 296 LYS A O 1
ATOM 2266 N N . THR A 1 297 ? 20.513 -4.165 -6.548 1.00 94.81 297 THR A N 1
ATOM 2267 C CA . THR A 1 297 ? 20.183 -4.544 -5.164 1.00 94.81 297 THR A CA 1
ATOM 2268 C C . THR A 1 297 ? 18.967 -5.456 -5.049 1.00 94.81 297 THR A C 1
ATOM 2270 O O . THR A 1 297 ? 18.780 -6.053 -3.995 1.00 94.81 297 THR A O 1
ATOM 2273 N N . PHE A 1 298 ? 18.141 -5.551 -6.097 1.00 95.50 298 PHE A N 1
ATOM 2274 C CA . PHE A 1 298 ? 16.812 -6.172 -6.064 1.00 95.50 298 PHE A CA 1
ATOM 2275 C C . PHE A 1 298 ? 15.883 -5.588 -4.995 1.00 95.50 298 PHE A C 1
ATOM 2277 O O . PHE A 1 298 ? 14.936 -6.235 -4.551 1.00 95.50 298 PHE A O 1
ATOM 2284 N N . LEU A 1 299 ? 16.121 -4.334 -4.608 1.00 96.50 299 LEU A N 1
ATOM 2285 C CA . LEU A 1 299 ? 15.198 -3.593 -3.764 1.00 96.50 299 LEU A CA 1
ATOM 2286 C C . LEU A 1 299 ? 14.119 -2.922 -4.625 1.00 96.50 299 LEU A C 1
ATOM 2288 O O . LEU A 1 299 ? 14.422 -2.412 -5.711 1.00 96.50 299 LEU A O 1
ATOM 2292 N N . PRO A 1 300 ? 12.857 -2.906 -4.166 1.00 97.56 300 PRO A N 1
ATOM 2293 C CA . PRO A 1 300 ? 11.817 -2.101 -4.786 1.00 97.56 300 PRO A CA 1
ATOM 2294 C C . PRO A 1 300 ? 12.173 -0.616 -4.745 1.00 97.56 300 PRO A C 1
ATOM 2296 O O . PRO A 1 300 ? 12.685 -0.137 -3.734 1.00 97.56 300 PRO A O 1
ATOM 2299 N N . ILE A 1 301 ? 11.873 0.110 -5.821 1.00 96.69 301 ILE A N 1
ATOM 2300 C CA . ILE A 1 301 ? 12.191 1.540 -5.931 1.00 96.69 301 ILE A CA 1
ATOM 2301 C C . ILE A 1 301 ? 10.938 2.376 -5.679 1.00 96.69 301 ILE A C 1
ATOM 2303 O O . ILE A 1 301 ? 9.932 2.232 -6.380 1.00 96.69 301 ILE A O 1
ATOM 2307 N N . HIS A 1 302 ? 11.022 3.296 -4.719 1.00 95.31 302 HIS A N 1
ATOM 2308 C CA . HIS A 1 302 ? 10.001 4.313 -4.503 1.00 95.31 302 HIS A CA 1
ATOM 2309 C C . HIS A 1 302 ? 10.129 5.442 -5.542 1.00 95.31 302 HIS A C 1
ATOM 2311 O O . HIS A 1 302 ? 11.229 5.795 -5.968 1.00 95.31 302 HIS A O 1
ATOM 2317 N N . SER A 1 303 ? 9.020 6.072 -5.947 1.00 93.25 303 SER A N 1
ATOM 2318 C CA . SER A 1 303 ? 9.034 7.080 -7.023 1.00 93.25 303 SER A CA 1
ATOM 2319 C C . SER A 1 303 ? 9.943 8.280 -6.728 1.00 93.25 303 SER A C 1
ATOM 2321 O O . SER A 1 303 ? 10.552 8.850 -7.636 1.00 93.25 303 SER A O 1
ATOM 2323 N N . SER A 1 304 ? 10.081 8.646 -5.450 1.00 90.44 304 SER A N 1
ATOM 2324 C CA . SER A 1 304 ? 10.953 9.739 -5.005 1.00 90.44 304 SER A CA 1
ATOM 2325 C C . SER A 1 304 ? 12.449 9.439 -5.128 1.00 90.44 304 SER A C 1
ATOM 2327 O O . SER A 1 304 ? 13.242 10.375 -5.067 1.00 90.44 304 SER A O 1
ATOM 2329 N N . GLU A 1 305 ? 12.830 8.169 -5.262 1.00 93.62 305 GLU A N 1
ATOM 2330 C CA . GLU A 1 305 ? 14.221 7.699 -5.354 1.00 93.62 305 GLU A CA 1
ATOM 2331 C C . GLU A 1 305 ? 14.697 7.599 -6.810 1.00 93.62 305 GLU A C 1
ATOM 2333 O O . GLU A 1 305 ? 15.870 7.346 -7.078 1.00 93.62 305 GLU A O 1
ATOM 2338 N N . ILE A 1 306 ? 13.791 7.810 -7.771 1.00 95.75 306 ILE A N 1
ATOM 2339 C CA . ILE A 1 306 ? 14.115 7.763 -9.191 1.00 95.75 306 ILE A CA 1
ATOM 2340 C C . ILE A 1 306 ? 14.918 9.007 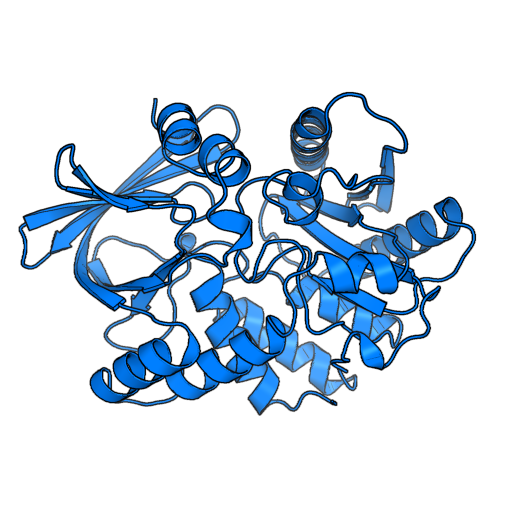-9.572 1.00 95.75 306 ILE A C 1
ATOM 2342 O O . ILE A 1 306 ? 14.428 10.140 -9.523 1.00 95.75 306 ILE A O 1
ATOM 2346 N N . GLU A 1 307 ? 16.141 8.785 -10.041 1.00 96.06 307 GLU A N 1
ATOM 2347 C CA . GLU A 1 307 ? 17.046 9.836 -10.482 1.00 96.06 307 GLU A CA 1
ATOM 2348 C C . GLU A 1 307 ? 17.716 9.499 -11.816 1.00 96.06 307 GLU A C 1
ATOM 2350 O O . GLU A 1 307 ? 17.667 8.379 -12.331 1.00 96.06 307 GLU A O 1
ATOM 2355 N N . LYS A 1 308 ? 18.344 10.504 -12.433 1.00 97.44 308 LYS A N 1
ATOM 2356 C CA . LYS A 1 308 ? 19.082 10.293 -13.678 1.00 97.44 308 LYS A CA 1
ATOM 2357 C C . LYS A 1 308 ? 20.214 9.296 -13.435 1.00 97.44 308 LYS A C 1
ATOM 2359 O O . LYS A 1 308 ? 21.127 9.568 -12.667 1.00 97.44 308 LYS A O 1
ATOM 2364 N N . GLY A 1 309 ? 20.197 8.194 -14.178 1.00 96.81 309 GLY A N 1
ATOM 2365 C CA . GLY A 1 309 ? 21.173 7.119 -14.042 1.00 96.81 309 GLY A CA 1
ATOM 2366 C C . GLY A 1 309 ? 20.657 5.877 -13.319 1.00 96.81 309 GLY A C 1
ATOM 2367 O O . GLY A 1 309 ? 21.293 4.837 -13.497 1.00 96.81 309 GLY A O 1
ATOM 2368 N N . SER A 1 310 ? 19.516 5.942 -12.613 1.00 97.75 310 SER A N 1
ATOM 2369 C CA . SER A 1 310 ? 18.860 4.755 -12.045 1.00 97.75 310 SER A CA 1
ATOM 2370 C C . SER A 1 310 ? 18.646 3.689 -13.125 1.00 97.75 310 SER A C 1
ATOM 2372 O O . SER A 1 310 ? 18.365 4.013 -14.287 1.00 97.75 310 SER A O 1
ATOM 2374 N N . PHE A 1 311 ? 18.803 2.418 -12.749 1.00 98.06 311 PHE A N 1
ATOM 2375 C CA . PHE A 1 311 ? 18.698 1.279 -13.656 1.00 98.06 311 PHE A CA 1
ATOM 2376 C C . PHE A 1 311 ? 17.927 0.134 -12.997 1.00 98.06 311 PHE A C 1
ATOM 2378 O O . PHE A 1 311 ? 18.379 -0.439 -12.007 1.00 98.06 311 PHE A O 1
ATOM 2385 N N . PHE A 1 312 ? 16.761 -0.191 -13.548 1.00 98.44 312 PHE A N 1
ATOM 2386 C CA . PHE A 1 312 ? 15.802 -1.092 -12.911 1.00 98.44 312 PHE A CA 1
ATOM 2387 C C . PHE A 1 312 ? 15.050 -1.967 -13.914 1.00 98.44 312 PHE A C 1
ATOM 2389 O O . PHE A 1 312 ? 14.986 -1.672 -15.111 1.00 98.44 312 PHE A O 1
ATOM 2396 N N . ALA A 1 313 ? 14.468 -3.052 -13.410 1.00 98.44 313 ALA A N 1
ATOM 2397 C CA . ALA A 1 313 ? 13.436 -3.820 -14.086 1.00 98.44 313 ALA A CA 1
ATOM 2398 C C . ALA A 1 313 ? 12.070 -3.162 -13.861 1.00 98.44 313 ALA A C 1
ATOM 2400 O O . ALA A 1 313 ? 11.782 -2.677 -12.765 1.00 98.44 313 ALA A O 1
ATOM 2401 N N . ILE A 1 314 ? 11.233 -3.170 -14.898 1.00 98.69 314 ILE A N 1
ATOM 2402 C CA . ILE A 1 314 ? 9.839 -2.733 -14.834 1.00 98.69 314 ILE A CA 1
ATOM 2403 C C . ILE A 1 314 ? 8.955 -3.967 -14.915 1.00 98.69 314 ILE A C 1
ATOM 2405 O O . ILE A 1 314 ? 8.989 -4.703 -15.906 1.00 98.69 314 ILE A O 1
ATOM 2409 N N . LEU A 1 315 ? 8.165 -4.175 -13.870 1.00 98.81 315 LEU A N 1
ATOM 2410 C CA . LEU A 1 315 ? 7.247 -5.294 -13.743 1.00 98.81 315 LEU A CA 1
ATOM 2411 C C . LEU A 1 315 ? 5.811 -4.797 -13.859 1.00 98.81 315 LEU A C 1
ATOM 2413 O O . LEU A 1 315 ? 5.471 -3.732 -13.343 1.00 98.81 315 LEU A O 1
ATOM 2417 N N . ARG A 1 316 ? 4.963 -5.602 -14.491 1.00 98.69 316 ARG A N 1
ATOM 2418 C CA . ARG A 1 316 ? 3.510 -5.453 -14.457 1.00 98.69 316 ARG A CA 1
ATOM 2419 C C . ARG A 1 316 ? 2.932 -6.552 -13.579 1.00 98.69 316 ARG A C 1
ATOM 2421 O O . ARG A 1 316 ? 3.231 -7.720 -13.803 1.00 98.69 316 ARG A O 1
ATOM 2428 N N . ILE A 1 317 ? 2.071 -6.195 -12.636 1.00 98.56 317 ILE A N 1
ATOM 2429 C CA . ILE A 1 317 ? 1.261 -7.146 -11.868 1.00 98.56 317 ILE A CA 1
ATOM 2430 C C . ILE A 1 317 ? -0.212 -6.855 -12.187 1.00 98.56 317 ILE A C 1
ATOM 2432 O O . ILE A 1 317 ? -0.638 -5.706 -12.044 1.00 98.56 317 ILE A O 1
ATOM 2436 N N . PRO A 1 318 ? -1.001 -7.843 -12.646 1.00 97.75 318 PRO A N 1
ATOM 2437 C CA . PRO A 1 318 ? -2.400 -7.615 -12.983 1.00 97.75 318 PRO A CA 1
ATOM 2438 C C . PRO A 1 318 ? -3.209 -7.204 -11.749 1.00 97.75 318 PRO A C 1
ATOM 2440 O O . PRO A 1 318 ? -3.066 -7.795 -10.677 1.00 97.75 318 PRO A O 1
ATOM 2443 N N . ALA A 1 319 ? -4.098 -6.226 -11.912 1.00 96.25 319 ALA A N 1
ATOM 2444 C CA . ALA A 1 319 ? -4.990 -5.784 -10.845 1.00 96.25 319 ALA A CA 1
ATOM 2445 C C . ALA A 1 319 ? -5.925 -6.918 -10.387 1.00 96.25 319 ALA A C 1
ATOM 2447 O O . ALA A 1 319 ? -6.287 -7.798 -11.178 1.00 96.25 319 ALA A O 1
ATOM 2448 N N . ILE A 1 320 ? -6.386 -6.879 -9.132 1.00 95.62 320 ILE A N 1
ATOM 2449 C CA . ILE A 1 320 ? -7.419 -7.811 -8.651 1.00 95.62 320 ILE A CA 1
ATOM 2450 C C . ILE A 1 320 ? -8.728 -7.651 -9.441 1.00 95.62 320 ILE A C 1
ATOM 2452 O O . ILE A 1 320 ? -8.983 -6.618 -10.057 1.00 95.62 320 ILE A O 1
ATOM 2456 N N . LYS A 1 321 ? -9.589 -8.675 -9.415 1.00 95.06 321 LYS A N 1
ATOM 2457 C CA . LYS A 1 321 ? -10.818 -8.713 -10.227 1.00 95.06 321 LYS A CA 1
ATOM 2458 C C . LYS A 1 321 ? -11.736 -7.507 -9.998 1.00 95.06 321 LYS A C 1
ATOM 2460 O O . LYS A 1 321 ? -12.322 -7.027 -10.964 1.00 95.06 321 LYS A O 1
ATOM 2465 N N . GLN A 1 322 ? -11.831 -6.999 -8.766 1.00 94.94 322 GLN A N 1
ATOM 2466 C CA . GLN A 1 322 ? -12.622 -5.806 -8.435 1.00 94.94 322 GLN A CA 1
ATOM 2467 C C . GLN A 1 322 ? -12.212 -4.593 -9.290 1.00 94.94 322 GLN A C 1
ATOM 2469 O O . GLN A 1 322 ? -13.072 -3.890 -9.821 1.00 94.94 322 GLN A O 1
ATOM 2474 N N . TRP A 1 323 ? -10.907 -4.423 -9.527 1.00 96.12 323 TRP A N 1
ATOM 2475 C CA . TRP A 1 323 ? -10.348 -3.353 -10.356 1.00 96.12 323 TRP A CA 1
ATOM 2476 C C . TRP A 1 323 ? -10.511 -3.572 -11.867 1.00 96.12 323 TRP A C 1
ATOM 2478 O O . TRP A 1 323 ? -10.217 -2.681 -12.656 1.00 96.12 323 TRP A O 1
ATOM 2488 N N . GLN A 1 324 ? -10.993 -4.736 -12.305 1.00 92.69 324 GLN A N 1
ATOM 2489 C CA . GLN A 1 324 ? -11.161 -5.052 -13.728 1.00 92.69 324 GLN A CA 1
ATOM 2490 C C . GLN A 1 324 ? -12.581 -4.788 -14.252 1.00 92.69 324 GLN A C 1
ATOM 2492 O O . GLN A 1 324 ? -12.824 -4.978 -15.447 1.00 92.69 324 GLN A O 1
ATOM 2497 N N . THR A 1 325 ? -13.505 -4.368 -13.382 1.00 94.38 325 THR A N 1
ATOM 2498 C CA . THR A 1 325 ? -14.889 -4.02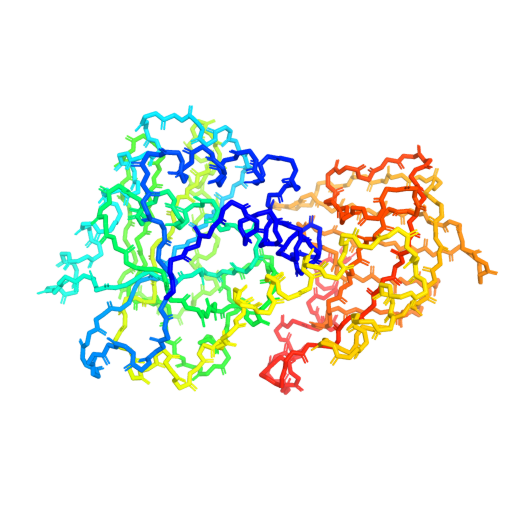5 -13.741 1.00 94.38 325 THR A CA 1
ATOM 2499 C C . THR A 1 325 ? -14.960 -2.760 -14.604 1.00 94.38 325 THR A C 1
ATOM 2501 O O . THR A 1 325 ? -14.013 -1.979 -14.666 1.00 94.38 325 THR A O 1
ATOM 2504 N N . GLU A 1 326 ? -16.086 -2.537 -15.283 1.00 93.06 326 GLU A N 1
ATOM 2505 C CA . GLU A 1 326 ? -16.302 -1.325 -16.088 1.00 93.06 326 GLU A CA 1
ATOM 2506 C C . GLU A 1 326 ? -16.235 -0.055 -15.228 1.00 93.06 326 GLU A C 1
ATOM 2508 O O . GLU A 1 326 ? -15.426 0.826 -15.513 1.00 93.06 326 GLU A O 1
ATOM 2513 N N . LYS A 1 327 ? -16.959 -0.037 -14.098 1.00 92.69 327 LYS A N 1
ATOM 2514 C CA . LYS A 1 327 ? -16.914 1.042 -13.096 1.00 92.69 327 LYS A CA 1
ATOM 2515 C C . LYS A 1 327 ? -15.483 1.343 -12.639 1.00 92.69 327 LYS A C 1
ATOM 2517 O O . LYS A 1 327 ? -15.079 2.501 -12.571 1.00 92.69 327 LYS A O 1
ATOM 2522 N N . ALA A 1 328 ? -14.690 0.304 -12.374 1.00 93.75 328 ALA A N 1
ATOM 2523 C CA . ALA A 1 328 ? -13.294 0.466 -11.985 1.00 93.75 328 ALA A CA 1
ATOM 2524 C C . ALA A 1 328 ? -12.412 1.029 -13.107 1.00 93.75 328 ALA A C 1
ATOM 2526 O O . ALA A 1 328 ? -11.511 1.808 -12.824 1.00 93.75 328 ALA A O 1
ATOM 2527 N N . ARG A 1 329 ? -12.661 0.687 -14.376 1.00 91.56 329 ARG A N 1
ATOM 2528 C CA . ARG A 1 329 ? -11.907 1.236 -15.520 1.00 91.56 329 ARG A CA 1
ATOM 2529 C C . ARG A 1 329 ? -12.261 2.688 -15.820 1.00 91.56 329 ARG A C 1
ATOM 2531 O O . ARG A 1 329 ? -11.400 3.433 -16.286 1.00 91.56 329 ARG A O 1
ATOM 2538 N N . GLU A 1 330 ? -13.505 3.086 -15.578 1.00 91.62 330 GLU A N 1
ATOM 2539 C CA . GLU A 1 330 ? -13.921 4.487 -15.667 1.00 91.62 330 GLU A CA 1
ATOM 2540 C C . GLU A 1 330 ? -13.261 5.324 -14.572 1.00 91.62 330 GLU A C 1
ATOM 2542 O O . GLU A 1 330 ? -12.733 6.401 -14.856 1.00 91.62 330 GLU A O 1
ATOM 2547 N N . LEU A 1 331 ? -13.241 4.793 -13.347 1.00 92.00 331 LEU A N 1
ATOM 2548 C CA . LEU A 1 331 ? -12.642 5.436 -12.184 1.00 92.00 331 LEU A CA 1
ATOM 2549 C C . LEU A 1 331 ? -11.109 5.472 -12.249 1.00 92.00 331 LEU A C 1
ATOM 2551 O O . LEU A 1 331 ? -10.519 6.523 -12.030 1.00 92.00 331 LEU A O 1
ATOM 2555 N N . PHE A 1 332 ? -10.477 4.341 -12.575 1.00 93.56 332 PHE A N 1
ATOM 2556 C CA . PHE A 1 332 ? -9.035 4.107 -12.457 1.00 93.56 332 PHE A CA 1
ATOM 2557 C C . PHE A 1 332 ? -8.430 3.427 -13.690 1.00 93.56 332 PHE A C 1
ATOM 2559 O O . PHE A 1 332 ? -7.725 2.419 -13.616 1.00 93.56 332 PHE A O 1
ATOM 2566 N N . GLY A 1 333 ? -8.727 3.981 -14.860 1.00 90.88 333 GLY A N 1
ATOM 2567 C CA . GLY A 1 333 ? -8.191 3.510 -16.133 1.00 90.88 333 GLY A CA 1
ATOM 2568 C C . GLY A 1 333 ? -7.775 4.652 -17.052 1.00 90.88 333 GLY A C 1
ATOM 2569 O O . GLY A 1 333 ? -7.310 5.707 -16.619 1.00 90.88 333 GLY A O 1
ATOM 2570 N N . ILE A 1 334 ? -7.951 4.446 -18.358 1.00 89.69 334 ILE A N 1
ATOM 2571 C CA . ILE A 1 334 ? -7.487 5.378 -19.399 1.00 89.69 334 ILE A CA 1
ATOM 2572 C C . ILE A 1 334 ? -8.122 6.769 -19.252 1.00 89.69 334 ILE A C 1
ATOM 2574 O O . ILE A 1 334 ? -7.456 7.771 -19.506 1.00 89.69 334 ILE A O 1
ATOM 2578 N N . SER A 1 335 ? -9.385 6.851 -18.831 1.00 88.12 335 SER A N 1
ATOM 2579 C CA . SER A 1 335 ? -10.070 8.133 -18.617 1.00 88.12 335 SER A CA 1
ATOM 2580 C C . SER A 1 335 ? -9.393 8.956 -17.519 1.00 88.12 335 SER A C 1
ATOM 2582 O O . SER A 1 335 ? -9.075 10.124 -17.737 1.00 88.12 335 SER A O 1
ATOM 2584 N N . TYR A 1 336 ? -9.076 8.331 -16.381 1.00 90.12 336 TYR A N 1
ATOM 2585 C CA . TYR A 1 336 ? -8.334 8.973 -15.296 1.00 90.12 336 TYR A CA 1
ATOM 2586 C C . TYR A 1 336 ? -6.917 9.375 -15.729 1.00 90.12 336 TYR A C 1
ATOM 2588 O O . TYR A 1 336 ? -6.485 10.499 -15.467 1.00 90.12 336 TYR A O 1
ATOM 2596 N N . LEU A 1 337 ? -6.216 8.511 -16.479 1.00 87.19 337 LEU A N 1
ATOM 2597 C CA . LEU A 1 337 ? -4.906 8.842 -17.053 1.00 87.19 337 LEU A CA 1
ATOM 2598 C C . LEU A 1 337 ? -4.963 10.076 -17.942 1.00 87.19 337 LEU A C 1
ATOM 2600 O O . LEU A 1 337 ? -4.105 10.939 -17.818 1.00 87.19 337 LEU A O 1
ATOM 2604 N N . LYS A 1 338 ? -5.958 10.189 -18.826 1.00 84.12 338 LYS A N 1
ATOM 2605 C CA . LYS A 1 338 ? -6.108 11.350 -19.716 1.00 84.12 338 LYS A CA 1
ATOM 2606 C C . LYS A 1 338 ? -6.373 12.630 -18.931 1.00 84.12 338 LYS A C 1
ATOM 2608 O O . LYS A 1 338 ? -5.708 13.625 -19.185 1.00 84.12 338 LYS A O 1
ATOM 2613 N N . ASN A 1 339 ? -7.253 12.571 -17.934 1.00 77.75 339 ASN A N 1
ATOM 2614 C CA . ASN A 1 339 ? -7.561 13.719 -17.076 1.00 77.75 339 ASN A CA 1
ATOM 2615 C C . ASN A 1 339 ? -6.375 14.140 -16.193 1.00 77.75 339 ASN A C 1
ATOM 2617 O O . ASN A 1 339 ? -6.313 15.282 -15.764 1.00 77.75 339 ASN A O 1
ATOM 2621 N N . THR A 1 340 ? -5.440 13.223 -15.929 1.00 68.19 340 THR A N 1
ATOM 2622 C CA . THR A 1 340 ? -4.209 13.492 -15.166 1.00 68.19 340 THR A CA 1
ATOM 2623 C C . THR A 1 340 ? -3.025 13.854 -16.081 1.00 68.19 340 THR A C 1
ATOM 2625 O O . THR A 1 340 ? -2.009 14.390 -15.630 1.00 68.19 340 THR A O 1
ATOM 2628 N N . THR A 1 341 ? -3.095 13.515 -17.376 1.00 55.59 341 THR A N 1
ATOM 2629 C CA . THR A 1 341 ? -2.001 13.740 -18.335 1.00 55.59 341 THR A CA 1
ATOM 2630 C C . THR A 1 341 ? -2.148 15.000 -19.189 1.00 55.59 341 THR A C 1
ATOM 2632 O O . THR A 1 341 ? -1.108 15.466 -19.665 1.00 55.59 341 THR A O 1
ATOM 2635 N N . GLN A 1 342 ? -3.357 15.545 -19.343 1.00 45.34 342 GLN A N 1
ATOM 2636 C CA . GLN A 1 342 ? -3.638 16.835 -19.996 1.00 45.34 342 GLN A CA 1
ATOM 2637 C C . GLN A 1 342 ? -3.397 18.013 -19.059 1.00 45.34 342 GLN A C 1
ATOM 2639 O O . GLN A 1 342 ? -2.908 19.046 -19.567 1.00 45.34 342 GLN A O 1
#

Secondary structure (DSSP, 8-state):
-BPPHHHHHHHHHHHHHHTTT-SS-HHHHHHHHHHHHHHS--BEE-GGGS-TT-EEEEEEEEE------SHHHHHHHHHHHHHHHHHHTS-EEEEEESSTT-HHHHHHHHHHHTPPEESEESSSSS--SSTTSSHHHHTT----SEEEEETT--EEEE---S-THHHHHHHHHHHHTSTTSEEEEEEEEEEHHHHHHHSEETHHHHHHHHHHHTT-S-HHHHHHHHHHHH--EEEEEEEEEEEEEEEETTEEEEEEEEEETTEEEEEEESSSEEEEEETTEEEEETTSEEEEEETTT-PBPPGGG--TT-EEEEEEEPPPGGGGSHHHHHHSSHHHHHHHH-

Mean predicted aligned error: 4.19 Å

pLDDT: mean 92.49, std 9.33, range [45.34, 98.81]

Radius of gyration: 19.08 Å; Cα contacts (8 Å, |Δi|>4): 772; chains: 1; bounding box: 46×42×50 Å

Sequence (342 aa):
MELTKQDLHSLALGSTLLATGGGFPFESKHQKLQELNKNNSLHLISTNDLCDDDLVCAISGIGSAGNTQNLNFDQALIAGLKTMQGLLGQNINALIPGEIGIENIIFELASKLNLPVLDADTAGGRAVPEMTHDTFFLADETILPVVFVSLTGKTFVIDNIVDERQIEKLARTKALETPEKTILIFSHGKPIHKIKAIASLDSLSRSIEIGTSLKSQDLTQILQDLKNICRAELITTAKVTSVFKNKDQDFLKTIVTLRTPQGIMDLIIKNEILALQQDSNLIAHIPDLICLLDLKTFLPIHSSEIEKGSFFAILRIPAIKQWQTEKARELFGISYLKNTTQ

Foldseek 3Di:
DWADLLLQLLLLQLLLQQQQQFADASVVSSVLSVVLVVQFTAAEDELVVDDQQAWEKEKDKDFPPFDCPDPLLQLQLVLQQVVLCVVVVHHHQAYEYQERRHVSSRSSNCSVVVHYHYQWHQQFLYHDDFSCSGQCVLVVHDFPFKWKAASNGDIDTDHDDDDCRVVRVVRQVVLCVGPRSMIMMMTRRGGSNVCVVTTGGNSSVLSSQLSVQLVDPDPVSSQVSCCVSQNKDFLWKWAFADWDWDDDPRWIWIWTWTQTPVGIWIFTDTSRTAFIGDPPRTSDGPPWRWWWAQPPRRGTHRNVNDDHGGITTIMTGGGPPSCVDPVNCCVIHPVVVVVVVD

Solvent-accessible surface area (backbone atoms only — not comparable to full-atom values): 17531 Å² total; per-residue (Å²): 86,77,61,48,76,65,47,45,48,11,28,25,41,17,21,22,31,42,3,13,20,21,66,43,47,41,68,68,38,32,55,50,47,53,57,52,53,75,80,31,85,46,40,42,37,56,78,83,78,55,56,63,76,40,22,27,32,25,43,47,70,51,59,57,93,57,78,78,87,41,76,43,45,58,52,19,50,54,48,38,54,52,51,50,25,63,75,71,75,46,73,68,62,32,37,30,36,43,32,30,20,50,60,58,63,52,52,50,50,22,51,76,68,74,36,40,34,42,35,29,17,33,33,52,53,18,42,67,88,49,78,71,57,25,41,40,53,76,68,77,40,74,56,57,50,32,36,37,20,25,55,88,59,53,72,52,75,46,77,78,80,96,52,74,72,55,53,49,56,50,51,53,54,53,8,64,74,35,97,65,28,27,28,38,36,34,26,46,68,36,36,37,55,60,44,68,74,51,40,30,68,48,33,51,57,49,15,25,55,48,16,52,42,46,72,54,94,43,68,69,58,32,51,53,46,39,30,71,76,57,52,36,39,81,75,49,51,37,34,30,72,41,73,48,78,45,81,50,102,88,47,55,36,34,44,33,36,26,47,36,96,92,42,66,34,38,38,37,27,55,63,30,45,44,33,36,30,42,91,92,44,76,77,44,46,38,57,30,41,40,26,39,32,30,72,87,75,49,45,48,45,33,52,88,72,68,46,70,66,44,49,27,38,36,31,39,28,68,47,48,73,77,50,69,38,70,72,31,36,59,66,42,16,69,58,40,49,50,75,73,71,112